Protein AF-A0A3Q7G032-F1 (afdb_monomer_lite)

pLDDT: mean 72.24, std 21.33, range [29.77, 96.12]

Foldseek 3Di:
DQAAAPQPRHSPDPVQWDAALQPSPHTHGLVSDPDRDPDPHDHDHDPVVVVVVVVVVPDDDDDDRPPPLPPDDDPDDQFLDWAWEAAVVPGQTQGIKGKHFDPLADVLLSVVSNVFDRYWYKHKAACVVVPDPVCPDQADESSQFTIWMDGRDPVRHVSQLVVLVVCVVRNIWIWTQDPQAIKIKHKLVRHPPSRQDDVRGITITIDGDGDPPPPPPPDDDDDDDDDDDDDDDDDDPPVVVVVVVVVVVVVVVVPPPDDDDD

Secondary structure (DSSP, 8-state):
----BTTT-----GGGEEE-TTTSS-EEEGGGSSS---SS------HHHHHHHHTTSSS-S----S-TTS-SS-S-S--SEEEEEEETTTTEEEEEEEEEE-TT--HHHHHHHHTS-SEEEEEEEEHHHH--TT-SSSS--GGG--EEEEESSGGGHHHHHHHHHHHHHTTEEEEEEETTEEEEEEEGGGS-GGGSEETTEE-EEEEEEPP---TTS----------------PPPTHHHHHHHHHHHHHHHHHTTS-----

Structure (mmCIF, N/CA/C/O backbone):
data_AF-A0A3Q7G032-F1
#
_entry.id   AF-A0A3Q7G032-F1
#
loop_
_atom_site.group_PDB
_atom_site.id
_atom_site.type_symbol
_atom_site.label_atom_id
_atom_site.label_alt_id
_atom_site.label_comp_id
_atom_site.label_asym_id
_atom_site.label_entity_id
_atom_site.label_seq_id
_atom_site.pdbx_PDB_ins_code
_atom_site.Cartn_x
_atom_site.Cartn_y
_atom_site.Cartn_z
_atom_site.occupancy
_atom_site.B_iso_or_equiv
_atom_site.auth_seq_id
_atom_site.auth_comp_id
_atom_site.auth_asym_id
_atom_site.auth_atom_id
_atom_site.pdbx_PDB_model_num
ATOM 1 N N . ALA A 1 1 ? -0.769 5.275 -30.181 1.00 58.47 1 ALA A N 1
ATOM 2 C CA . ALA A 1 1 ? 0.300 5.049 -31.177 1.00 58.47 1 ALA A CA 1
ATOM 3 C C . ALA A 1 1 ? 0.813 3.620 -31.041 1.00 58.47 1 ALA A C 1
ATOM 5 O O . ALA A 1 1 ? 0.821 3.102 -29.929 1.00 58.47 1 ALA A O 1
ATOM 6 N N . LEU A 1 2 ? 1.186 2.971 -32.146 1.00 70.19 2 LEU A N 1
ATOM 7 C CA . LEU A 1 2 ? 1.778 1.632 -32.114 1.00 70.19 2 LEU A CA 1
ATOM 8 C C . LEU A 1 2 ? 3.192 1.730 -31.519 1.00 70.19 2 LEU A C 1
ATOM 10 O O . LEU A 1 2 ? 4.019 2.459 -32.057 1.00 70.19 2 LEU A O 1
ATOM 14 N N . LYS A 1 3 ? 3.454 1.043 -30.402 1.00 84.69 3 LYS A N 1
ATOM 15 C CA . LYS A 1 3 ? 4.786 1.010 -29.779 1.00 84.69 3 LYS A CA 1
ATOM 16 C C . LYS A 1 3 ? 5.665 0.008 -30.543 1.00 84.69 3 LYS A C 1
ATOM 18 O O . LYS A 1 3 ? 5.244 -1.128 -30.762 1.00 84.69 3 LYS A O 1
ATOM 23 N N . ILE A 1 4 ? 6.848 0.453 -30.960 1.00 90.00 4 ILE A N 1
ATOM 24 C CA . ILE A 1 4 ? 7.866 -0.331 -31.675 1.00 90.00 4 ILE A CA 1
ATOM 25 C C . ILE A 1 4 ? 9.171 -0.293 -30.878 1.00 90.00 4 ILE A C 1
ATOM 27 O O . ILE A 1 4 ? 9.462 0.710 -30.224 1.00 90.00 4 ILE A O 1
ATOM 31 N N . CYS A 1 5 ? 9.936 -1.383 -30.897 1.00 91.31 5 CYS A N 1
ATOM 32 C CA . CYS A 1 5 ? 11.216 -1.458 -30.200 1.00 91.31 5 CYS A CA 1
ATOM 33 C C . CYS A 1 5 ? 12.237 -0.518 -30.845 1.00 91.31 5 CYS A C 1
ATOM 35 O O . CYS A 1 5 ? 12.507 -0.626 -32.038 1.00 91.31 5 CYS A O 1
ATOM 37 N N . LEU A 1 6 ? 12.860 0.348 -30.047 1.00 89.75 6 LEU A N 1
ATOM 38 C CA . LEU A 1 6 ? 13.852 1.310 -30.526 1.00 89.75 6 LEU A CA 1
ATOM 39 C C . LEU A 1 6 ? 15.129 0.633 -31.051 1.00 89.75 6 LEU A C 1
ATOM 41 O O . LEU A 1 6 ? 15.790 1.176 -31.925 1.00 89.75 6 LEU A O 1
ATOM 45 N N . ASN A 1 7 ? 15.458 -0.559 -30.543 1.00 89.38 7 ASN A N 1
ATOM 46 C CA . ASN A 1 7 ? 16.694 -1.248 -30.913 1.00 89.38 7 ASN A CA 1
ATOM 47 C C . ASN A 1 7 ? 16.560 -2.110 -32.178 1.00 89.38 7 ASN A C 1
ATOM 49 O O . ASN A 1 7 ? 17.488 -2.188 -32.970 1.00 89.38 7 ASN A O 1
ATOM 53 N N . CYS A 1 8 ? 15.419 -2.782 -32.369 1.00 91.38 8 CYS A N 1
ATOM 54 C CA . CYS A 1 8 ? 15.228 -3.698 -33.501 1.00 91.38 8 CYS A CA 1
ATOM 55 C C . CYS A 1 8 ? 14.175 -3.234 -34.515 1.00 91.38 8 CYS A C 1
ATOM 57 O O . CYS A 1 8 ? 13.998 -3.888 -35.533 1.00 91.38 8 CYS A O 1
ATOM 59 N N . GLY A 1 9 ? 13.448 -2.146 -34.247 1.00 88.25 9 GLY A N 1
ATOM 60 C CA . GLY A 1 9 ? 12.396 -1.623 -35.127 1.00 88.25 9 GLY A CA 1
ATOM 61 C C . GLY A 1 9 ? 11.106 -2.453 -35.166 1.00 88.25 9 GLY A C 1
ATOM 62 O O . GLY A 1 9 ? 10.098 -1.985 -35.691 1.00 88.25 9 GLY A O 1
ATOM 63 N N . ASP A 1 10 ? 11.098 -3.651 -34.579 1.00 85.44 10 ASP A N 1
ATOM 64 C CA . ASP A 1 10 ? 9.940 -4.543 -34.592 1.00 85.44 10 ASP A CA 1
ATOM 65 C C . ASP A 1 10 ? 8.936 -4.242 -33.479 1.00 85.44 10 ASP A C 1
ATOM 67 O O . ASP A 1 10 ? 9.285 -3.843 -32.363 1.00 85.44 10 ASP A O 1
ATOM 71 N N . LYS A 1 11 ? 7.663 -4.543 -33.760 1.00 86.38 11 LYS A N 1
ATOM 72 C CA . LYS A 1 11 ? 6.593 -4.554 -32.752 1.00 86.38 11 LYS A CA 1
ATOM 73 C C . LYS A 1 11 ? 6.799 -5.653 -31.699 1.00 86.38 11 LYS A C 1
ATOM 75 O O . LYS A 1 11 ? 6.425 -5.448 -30.552 1.00 86.38 11 LYS A O 1
ATOM 80 N N . GLY A 1 12 ? 7.357 -6.800 -32.100 1.00 82.00 12 GLY A N 1
ATOM 81 C CA . GLY A 1 12 ? 7.628 -7.955 -31.237 1.00 82.00 12 GLY A CA 1
ATOM 82 C C . GLY A 1 12 ? 6.483 -8.339 -30.289 1.00 82.00 12 GLY A C 1
ATOM 83 O O . GLY A 1 12 ? 5.302 -8.206 -30.626 1.00 82.00 12 GLY A O 1
ATOM 84 N N . PHE A 1 13 ? 6.848 -8.848 -29.109 1.00 80.75 13 PHE A N 1
ATOM 85 C CA . PHE A 1 13 ? 5.904 -9.187 -28.046 1.00 80.75 13 PHE A CA 1
ATOM 86 C C . PHE A 1 13 ? 5.814 -8.049 -27.032 1.00 80.75 13 PHE A C 1
ATOM 88 O O . PHE A 1 13 ? 6.804 -7.684 -26.399 1.00 80.75 13 PHE A O 1
ATOM 95 N N . SER A 1 14 ? 4.606 -7.526 -26.822 1.00 80.94 14 SER A N 1
ATOM 96 C CA . SER A 1 14 ? 4.397 -6.360 -25.960 1.00 80.94 14 SER A CA 1
ATOM 97 C C . SER A 1 14 ? 4.727 -6.604 -24.487 1.00 80.94 14 SER A C 1
ATOM 99 O O . SER A 1 14 ? 5.092 -5.671 -23.783 1.00 80.94 14 SER A O 1
ATOM 101 N N . ASN A 1 15 ? 4.648 -7.850 -24.015 1.00 78.31 15 ASN A N 1
ATOM 102 C CA . ASN A 1 15 ? 5.050 -8.225 -22.655 1.00 78.31 15 ASN A CA 1
ATOM 103 C C . ASN A 1 15 ? 6.577 -8.221 -22.448 1.00 78.31 15 ASN A C 1
ATOM 105 O O . ASN A 1 15 ? 7.037 -8.255 -21.311 1.00 78.31 15 ASN A O 1
ATOM 109 N N . ALA A 1 16 ? 7.366 -8.183 -23.525 1.00 84.44 16 ALA A N 1
ATOM 110 C CA . ALA A 1 16 ? 8.817 -8.071 -23.461 1.00 84.44 16 ALA A CA 1
ATOM 111 C C . ALA A 1 16 ? 9.293 -6.610 -23.483 1.00 84.44 16 ALA A C 1
ATOM 113 O O . ALA A 1 16 ? 10.504 -6.381 -23.434 1.00 84.44 16 ALA A O 1
ATOM 114 N N . PHE A 1 17 ? 8.380 -5.635 -23.576 1.00 89.12 17 PHE A N 1
ATOM 115 C CA . PHE A 1 17 ? 8.730 -4.221 -23.584 1.00 89.12 17 PHE A CA 1
ATOM 116 C C . PHE A 1 17 ? 9.275 -3.757 -22.235 1.00 89.12 17 PHE A C 1
ATOM 118 O O . PHE A 1 17 ? 8.697 -3.975 -21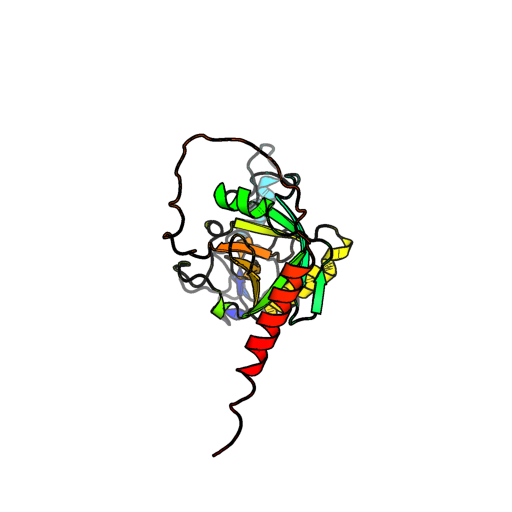.173 1.00 89.12 17 PHE A O 1
ATOM 125 N N . ILE A 1 18 ? 10.389 -3.045 -22.316 1.00 87.00 18 ILE A N 1
ATOM 126 C CA . ILE A 1 18 ? 10.997 -2.269 -21.251 1.00 87.00 18 ILE A CA 1
ATOM 127 C C . ILE A 1 18 ? 10.875 -0.812 -21.669 1.00 87.00 18 ILE A C 1
ATOM 129 O O . ILE A 1 18 ? 11.388 -0.408 -22.713 1.00 87.00 18 ILE A O 1
ATOM 133 N N . HIS A 1 19 ? 10.174 -0.031 -20.858 1.00 89.44 19 HIS A N 1
ATOM 134 C CA . HIS A 1 19 ? 10.004 1.396 -21.088 1.00 89.44 19 HIS A CA 1
ATOM 135 C C . HIS A 1 19 ? 11.236 2.165 -20.616 1.00 89.44 19 HIS A C 1
ATOM 137 O O . HIS A 1 19 ? 11.821 1.830 -19.584 1.00 89.44 19 HIS A O 1
ATOM 143 N N . CYS A 1 20 ? 11.601 3.222 -21.348 1.00 86.56 20 CYS A N 1
ATOM 144 C CA . CYS A 1 20 ? 12.570 4.193 -20.846 1.00 86.56 20 CYS A CA 1
ATOM 145 C C . CYS A 1 20 ? 12.047 4.785 -19.538 1.00 86.56 20 CYS A C 1
ATOM 147 O O . CYS A 1 20 ? 10.976 5.387 -19.528 1.00 86.56 20 CYS A O 1
ATOM 149 N N . ILE A 1 21 ? 12.805 4.664 -18.451 1.00 84.62 21 ILE A N 1
ATOM 150 C CA . ILE A 1 21 ? 12.375 5.171 -17.140 1.00 84.62 21 ILE A CA 1
ATOM 151 C C . ILE A 1 21 ? 12.325 6.706 -17.079 1.00 84.62 21 ILE A C 1
ATOM 153 O O . ILE A 1 21 ? 11.645 7.250 -16.218 1.00 84.62 21 ILE A O 1
ATOM 157 N N . GLY A 1 22 ? 13.026 7.399 -17.985 1.00 82.75 22 GLY A N 1
ATOM 158 C CA . GLY A 1 22 ? 13.063 8.862 -18.040 1.00 82.75 22 GLY A CA 1
ATOM 159 C C . GLY A 1 22 ? 11.864 9.478 -18.762 1.00 82.75 22 GLY A C 1
ATOM 160 O O . GLY A 1 22 ? 11.282 10.436 -18.264 1.00 82.75 22 GLY A O 1
ATOM 161 N N . CYS A 1 23 ? 11.478 8.937 -19.923 1.00 83.56 23 CYS A N 1
ATOM 162 C CA . CYS A 1 23 ? 10.412 9.519 -20.749 1.00 83.56 23 CYS A CA 1
ATOM 163 C C . CYS A 1 23 ? 9.158 8.649 -20.884 1.00 83.56 23 CYS A C 1
ATOM 165 O O . CYS A 1 23 ? 8.119 9.176 -21.253 1.00 83.56 23 CYS A O 1
ATOM 167 N N . LEU A 1 24 ? 9.230 7.333 -20.641 1.00 83.62 24 LEU A N 1
ATOM 168 C CA . LEU A 1 24 ? 8.157 6.339 -20.850 1.00 83.62 24 LEU A CA 1
ATOM 169 C C . LEU A 1 24 ? 7.578 6.258 -22.283 1.00 83.62 24 LEU A C 1
ATOM 171 O O . LEU A 1 24 ? 6.770 5.371 -22.593 1.00 83.62 24 LEU A O 1
ATOM 175 N N . GLU A 1 25 ? 8.031 7.125 -23.188 1.00 84.75 25 GLU A N 1
ATOM 176 C CA . GLU A 1 25 ? 7.534 7.224 -24.556 1.00 84.75 25 GLU A CA 1
ATOM 177 C C . GLU A 1 25 ? 8.113 6.164 -25.485 1.00 84.75 25 GLU A C 1
ATOM 179 O O . GLU A 1 25 ? 7.410 5.662 -26.368 1.00 84.75 25 GLU A O 1
ATOM 184 N N . VAL A 1 26 ? 9.356 5.760 -25.246 1.00 87.12 26 VAL A N 1
ATOM 185 C CA . VAL A 1 26 ? 10.048 4.756 -26.056 1.00 87.12 26 VAL A CA 1
ATOM 186 C C . VAL A 1 26 ? 10.222 3.450 -25.293 1.00 87.12 26 VAL A C 1
ATOM 188 O O . VAL A 1 26 ? 10.271 3.423 -24.059 1.00 87.12 26 VAL A O 1
ATOM 191 N N . VAL A 1 27 ? 10.304 2.357 -26.049 1.00 92.19 27 VAL A N 1
ATOM 192 C CA . VAL A 1 27 ? 10.436 0.999 -25.519 1.00 92.19 27 VAL A CA 1
ATOM 193 C C . VAL A 1 27 ? 11.558 0.252 -26.224 1.00 92.19 27 VAL A C 1
ATOM 195 O O . VAL A 1 27 ? 11.832 0.487 -27.399 1.00 92.19 27 VAL A O 1
ATOM 198 N N . VAL A 1 28 ? 12.162 -0.700 -25.525 1.00 92.38 28 VAL A N 1
ATOM 199 C CA . VAL A 1 28 ? 13.021 -1.739 -26.105 1.00 92.38 28 VAL A CA 1
ATOM 200 C C . VAL A 1 28 ? 12.567 -3.102 -25.617 1.00 92.38 28 VAL A C 1
ATOM 202 O O . VAL A 1 28 ? 11.958 -3.211 -24.558 1.00 92.38 28 VAL A O 1
ATOM 205 N N . HIS A 1 29 ? 12.849 -4.165 -26.361 1.00 90.94 29 HIS A N 1
ATOM 206 C CA . HIS A 1 29 ? 12.621 -5.507 -25.834 1.00 90.94 29 HIS A CA 1
ATOM 207 C C . HIS A 1 29 ? 13.693 -5.890 -24.812 1.00 90.94 29 HIS A C 1
ATOM 209 O O . HIS A 1 29 ? 14.866 -5.557 -24.978 1.00 90.94 29 HIS A O 1
ATOM 215 N N . ARG A 1 30 ? 13.324 -6.706 -23.821 1.00 85.44 30 ARG A N 1
ATOM 216 C CA . ARG A 1 30 ? 14.268 -7.298 -22.857 1.00 85.44 30 ARG A CA 1
ATOM 217 C C . ARG A 1 30 ? 15.417 -8.061 -23.509 1.00 85.44 30 ARG A C 1
ATOM 219 O O . ARG A 1 30 ? 16.549 -7.960 -23.056 1.00 85.44 30 ARG A O 1
ATOM 226 N N . TYR A 1 31 ? 15.133 -8.793 -24.579 1.00 86.56 31 TYR A N 1
ATOM 227 C CA . TYR A 1 31 ? 16.140 -9.545 -25.331 1.00 86.56 31 TYR A CA 1
ATOM 228 C C . TYR A 1 31 ? 16.964 -8.675 -26.291 1.00 86.56 31 TYR A C 1
ATOM 230 O O . TYR A 1 31 ? 17.921 -9.162 -26.879 1.00 86.56 31 TYR A O 1
ATOM 238 N N . CYS A 1 32 ? 16.592 -7.406 -26.472 1.00 87.81 32 CYS A N 1
ATOM 239 C CA . CYS A 1 32 ? 17.329 -6.449 -27.290 1.00 87.81 32 CYS A CA 1
ATOM 240 C C . CYS A 1 32 ? 18.331 -5.619 -26.474 1.00 87.81 32 CYS A C 1
ATOM 242 O O . CYS A 1 32 ? 18.947 -4.723 -27.039 1.00 87.81 32 CYS A O 1
ATOM 244 N N . LEU A 1 33 ? 18.471 -5.870 -25.169 1.00 83.00 33 LEU A N 1
ATOM 245 C CA . LEU A 1 33 ? 19.469 -5.213 -24.330 1.00 83.00 33 LEU A CA 1
ATOM 246 C C . LEU A 1 33 ? 20.826 -5.915 -24.435 1.00 83.00 33 LEU A C 1
ATOM 248 O O . LEU A 1 33 ? 20.887 -7.142 -24.435 1.00 83.00 33 LEU A O 1
ATOM 252 N N . ASP A 1 34 ? 21.911 -5.135 -24.402 1.00 72.75 34 ASP A N 1
ATOM 253 C CA . ASP A 1 34 ? 23.295 -5.642 -24.439 1.00 72.75 34 ASP A CA 1
ATOM 254 C C . ASP A 1 34 ? 23.612 -6.616 -23.294 1.00 72.75 34 ASP A C 1
ATOM 256 O O . ASP A 1 34 ? 24.447 -7.511 -23.423 1.00 72.75 34 ASP A O 1
ATOM 260 N N . LYS A 1 35 ? 22.939 -6.443 -22.150 1.00 73.19 35 LYS A N 1
ATOM 261 C CA . LYS A 1 35 ? 22.985 -7.365 -21.015 1.00 73.19 35 LYS A CA 1
ATOM 262 C C . LYS A 1 35 ? 21.574 -7.829 -20.695 1.00 73.19 35 LYS A C 1
ATOM 264 O O . LYS A 1 35 ? 20.758 -7.063 -20.187 1.00 73.19 35 LYS A O 1
ATOM 269 N N . VAL A 1 36 ? 21.309 -9.104 -20.957 1.00 60.50 36 VAL A N 1
ATOM 270 C CA . VAL A 1 36 ? 20.059 -9.749 -20.559 1.00 60.50 36 VAL A CA 1
ATOM 271 C C . VAL A 1 36 ? 20.087 -9.956 -19.047 1.00 60.50 36 VAL A C 1
ATOM 273 O O . VAL A 1 36 ? 20.880 -10.745 -18.536 1.00 60.50 36 VAL A O 1
ATOM 276 N N . THR A 1 37 ? 19.231 -9.244 -18.317 1.00 59.38 37 THR A N 1
ATOM 277 C CA . THR A 1 37 ? 19.017 -9.481 -16.886 1.00 59.38 37 THR A CA 1
ATOM 278 C C . THR A 1 37 ? 17.732 -10.284 -16.688 1.00 59.38 37 THR A C 1
ATOM 280 O O . THR A 1 37 ? 16.685 -9.974 -17.257 1.00 59.38 37 THR A O 1
ATOM 283 N N . PHE A 1 38 ? 17.804 -11.332 -15.866 1.00 59.19 38 PHE A N 1
ATOM 284 C CA . PHE A 1 38 ? 16.655 -12.190 -15.535 1.00 59.19 38 PHE A CA 1
ATOM 285 C C . PHE A 1 38 ? 15.800 -11.635 -14.388 1.00 59.19 38 PHE A C 1
ATOM 287 O O . PHE A 1 38 ? 14.890 -12.303 -13.910 1.00 5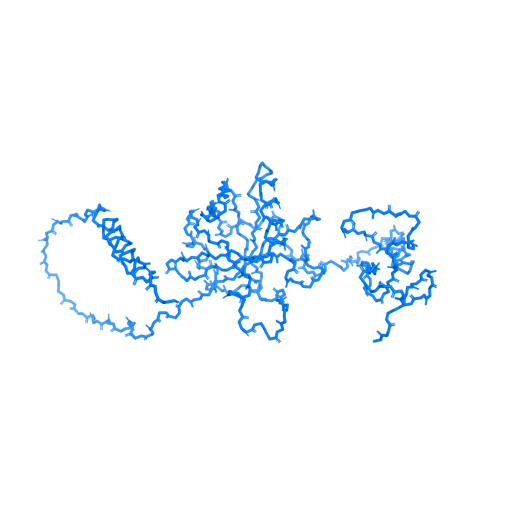9.19 38 PHE A O 1
ATOM 294 N N . THR A 1 39 ? 16.081 -10.412 -13.942 1.00 60.88 39 THR A N 1
ATOM 295 C CA . THR A 1 39 ? 15.291 -9.729 -12.920 1.00 60.88 39 THR A CA 1
ATOM 296 C C . THR A 1 39 ? 13.925 -9.339 -13.478 1.00 60.88 39 THR A C 1
ATOM 298 O O . THR A 1 39 ? 13.783 -8.979 -14.648 1.00 60.88 39 THR A O 1
ATOM 301 N N . GLU A 1 40 ? 12.895 -9.394 -12.638 1.00 62.94 40 GLU A N 1
ATOM 302 C CA . GLU A 1 40 ? 11.536 -8.958 -12.985 1.00 62.94 40 GLU A CA 1
ATOM 303 C C . GLU A 1 40 ? 11.506 -7.509 -13.503 1.00 62.94 40 GLU A C 1
ATOM 305 O O . GLU A 1 40 ? 10.767 -7.205 -14.438 1.00 62.94 40 GLU A O 1
ATOM 310 N N . PHE A 1 41 ? 12.406 -6.651 -13.006 1.00 67.19 41 PHE A N 1
ATOM 311 C CA . PHE A 1 41 ? 12.587 -5.276 -13.460 1.00 67.19 41 PHE A CA 1
ATOM 312 C C . PHE A 1 41 ? 13.983 -5.032 -14.029 1.00 67.19 41 PHE A C 1
ATOM 314 O O . PHE A 1 41 ? 14.992 -5.383 -13.414 1.00 67.19 41 PHE A O 1
ATOM 321 N N . VAL A 1 42 ? 14.025 -4.383 -15.192 1.00 78.62 42 VAL A N 1
ATOM 322 C CA . VAL A 1 42 ? 15.255 -4.051 -15.912 1.00 78.62 42 VAL A CA 1
ATOM 323 C C . VAL A 1 42 ? 15.275 -2.538 -16.143 1.00 78.62 42 VAL A C 1
ATOM 325 O O . VAL A 1 42 ? 14.581 -2.062 -17.041 1.00 78.62 42 VAL A O 1
ATOM 328 N N . PRO A 1 43 ? 15.991 -1.756 -15.312 1.00 80.06 43 PRO A N 1
ATOM 329 C CA . PRO A 1 43 ? 16.077 -0.314 -15.503 1.00 80.06 43 PRO A CA 1
ATOM 330 C C . PRO A 1 43 ? 16.805 -0.002 -16.816 1.00 80.06 43 PRO A C 1
ATOM 332 O O . PRO A 1 43 ? 17.921 -0.472 -17.037 1.00 80.06 43 PRO A O 1
ATOM 335 N N . TRP A 1 44 ? 16.174 0.796 -17.678 1.00 88.31 44 TRP A N 1
ATOM 336 C CA . TRP A 1 44 ? 16.730 1.223 -18.963 1.00 88.31 44 TRP A CA 1
ATOM 337 C C . TRP A 1 44 ? 16.362 2.682 -19.257 1.00 88.31 44 TRP A C 1
ATOM 339 O O . TRP A 1 44 ? 15.234 3.111 -19.014 1.00 88.31 44 TRP A O 1
ATOM 349 N N . LEU A 1 45 ? 17.321 3.435 -19.792 1.00 86.19 45 LEU A N 1
ATOM 350 C CA . LEU A 1 45 ? 17.160 4.803 -20.286 1.00 86.19 45 LEU A CA 1
ATOM 351 C C . LEU A 1 45 ? 17.402 4.802 -21.799 1.00 86.19 45 LEU A C 1
ATOM 353 O O . LEU A 1 45 ? 18.303 4.107 -22.269 1.00 86.19 45 LEU A O 1
ATOM 357 N N . CYS A 1 46 ? 16.631 5.584 -22.553 1.00 86.94 46 CYS A N 1
ATOM 358 C CA . CYS A 1 46 ? 16.945 5.859 -23.954 1.00 86.94 46 CYS A CA 1
ATOM 359 C C . CYS A 1 46 ? 18.107 6.849 -24.062 1.00 86.94 46 CYS A C 1
ATOM 361 O O . CYS A 1 46 ? 18.429 7.531 -23.088 1.00 86.94 46 CYS A O 1
ATOM 363 N N . ASP A 1 47 ? 18.722 6.935 -25.237 1.00 85.12 47 ASP A N 1
ATOM 364 C CA . ASP A 1 47 ? 19.920 7.756 -25.433 1.00 85.12 47 ASP A CA 1
ATOM 365 C C . ASP A 1 47 ? 19.649 9.244 -25.168 1.00 85.12 47 ASP A C 1
ATOM 367 O O . ASP A 1 47 ? 20.400 9.864 -24.418 1.00 85.12 47 ASP A O 1
ATOM 371 N N . ASP A 1 48 ? 18.487 9.757 -25.587 1.00 84.94 48 ASP A N 1
ATOM 372 C CA . ASP A 1 48 ? 18.049 11.122 -25.258 1.00 84.94 48 ASP A CA 1
ATOM 373 C C . ASP A 1 48 ? 17.995 11.372 -23.739 1.00 84.94 48 ASP A C 1
ATOM 375 O O . ASP A 1 48 ? 18.352 12.443 -23.245 1.00 84.94 48 ASP A O 1
ATOM 379 N N . CYS A 1 49 ? 17.536 10.390 -22.955 1.00 82.56 49 CYS A N 1
ATOM 380 C CA . CYS A 1 49 ? 17.478 10.518 -21.500 1.00 82.56 49 CYS A CA 1
ATOM 381 C C . CYS A 1 49 ? 18.852 10.332 -20.840 1.00 82.56 49 CYS A C 1
ATOM 383 O O . CYS A 1 49 ? 19.093 10.957 -19.811 1.00 82.56 49 CYS A O 1
ATOM 385 N N . LYS A 1 50 ? 19.756 9.533 -21.426 1.00 84.12 50 LYS A N 1
ATOM 386 C CA . LYS A 1 50 ? 21.142 9.390 -20.944 1.00 84.12 50 LYS A CA 1
ATOM 387 C C . LYS A 1 50 ? 21.936 10.681 -21.141 1.00 84.12 50 LYS A C 1
ATOM 389 O O . LYS A 1 50 ? 22.635 11.122 -20.235 1.00 84.12 50 LYS A O 1
ATOM 394 N N . GLU A 1 51 ? 21.808 11.325 -22.298 1.00 74.94 51 GLU A N 1
ATOM 395 C CA . GLU A 1 51 ? 22.509 12.584 -22.591 1.00 74.94 51 GLU A CA 1
ATOM 396 C C . GLU A 1 51 ? 22.006 13.745 -21.720 1.00 74.94 51 GLU A C 1
ATOM 398 O O . GLU A 1 51 ? 22.777 14.618 -21.311 1.00 74.94 51 GLU A O 1
ATOM 403 N N . ASN A 1 52 ? 20.728 13.710 -21.341 1.00 65.44 52 ASN A N 1
ATOM 404 C CA . ASN A 1 52 ? 20.147 14.641 -20.377 1.00 65.44 52 ASN A CA 1
ATOM 405 C C . ASN A 1 52 ? 20.664 14.456 -18.937 1.00 65.44 52 ASN A C 1
ATOM 407 O O . ASN A 1 52 ? 20.582 15.401 -18.156 1.00 65.44 52 ASN A O 1
ATOM 411 N N . GLU A 1 53 ? 21.205 13.293 -18.559 1.00 61.84 53 GLU A N 1
ATOM 412 C CA . GLU A 1 53 ? 21.896 13.127 -17.268 1.00 61.84 53 GLU A CA 1
ATOM 413 C C . GLU A 1 53 ? 23.315 13.720 -17.307 1.00 61.84 53 GLU A C 1
ATOM 415 O O . GLU A 1 53 ? 23.748 14.356 -16.344 1.00 61.84 53 GLU A O 1
ATOM 420 N N . ILE A 1 54 ? 24.010 13.586 -18.442 1.00 55.88 54 ILE A N 1
ATOM 421 C CA . ILE A 1 54 ? 25.405 14.028 -18.631 1.00 55.88 54 ILE A CA 1
ATOM 422 C C . ILE A 1 54 ? 25.508 15.556 -18.783 1.00 55.88 54 ILE A C 1
ATOM 424 O O . ILE A 1 54 ? 26.419 16.185 -18.247 1.00 55.88 54 ILE A O 1
ATOM 428 N N . THR A 1 55 ? 24.553 16.188 -19.466 1.00 47.53 55 THR A N 1
ATOM 429 C CA . THR A 1 55 ? 24.521 17.654 -19.651 1.00 47.53 55 THR A CA 1
ATOM 430 C C . THR A 1 55 ? 24.140 18.429 -18.384 1.00 47.53 55 THR A C 1
ATOM 432 O O . THR A 1 55 ? 24.467 19.608 -18.266 1.00 47.53 55 THR A O 1
ATOM 435 N N . ARG A 1 56 ? 23.506 17.777 -17.398 1.00 48.16 56 ARG A N 1
ATOM 436 C CA . ARG A 1 56 ? 23.157 18.380 -16.096 1.00 48.16 56 ARG A CA 1
ATOM 437 C C . ARG A 1 56 ? 24.301 18.373 -15.085 1.00 48.16 56 ARG A C 1
ATOM 439 O O . ARG A 1 56 ? 24.197 19.035 -14.060 1.00 48.16 56 ARG A O 1
ATOM 446 N N . THR A 1 57 ? 25.380 17.631 -15.339 1.00 45.12 57 THR A N 1
ATOM 447 C CA . THR A 1 57 ? 26.498 17.493 -14.389 1.00 45.12 57 THR A CA 1
ATOM 448 C C . THR A 1 57 ? 27.640 18.480 -14.638 1.00 45.12 57 THR A C 1
ATOM 450 O O . THR A 1 57 ? 28.520 18.606 -13.792 1.00 45.12 57 THR A O 1
ATOM 453 N N . THR A 1 58 ? 27.639 19.200 -15.764 1.00 44.72 58 THR A N 1
ATOM 454 C CA . THR A 1 58 ? 28.729 20.117 -16.147 1.00 44.72 58 THR A CA 1
ATOM 455 C C . THR A 1 58 ? 28.410 21.601 -15.977 1.00 44.72 58 THR A C 1
ATOM 457 O O . THR A 1 58 ? 29.336 22.406 -16.015 1.00 44.72 58 THR A O 1
ATOM 460 N N . ASN A 1 59 ? 27.156 21.978 -15.708 1.00 41.88 59 ASN A N 1
ATOM 461 C CA . ASN A 1 59 ? 26.782 23.362 -15.424 1.00 41.88 59 ASN A CA 1
ATOM 462 C C . ASN A 1 59 ? 26.162 23.467 -14.026 1.00 41.88 59 ASN A C 1
ATOM 464 O O . ASN A 1 59 ? 25.035 23.036 -13.796 1.00 41.88 59 ASN A O 1
ATOM 468 N N . SER A 1 60 ? 26.924 24.050 -13.099 1.00 50.75 60 SER A N 1
ATOM 469 C CA . SER A 1 60 ? 26.405 24.620 -11.854 1.00 50.75 60 SER A CA 1
ATOM 470 C C . SER A 1 60 ? 25.284 25.598 -12.191 1.00 50.75 60 SER A C 1
ATOM 472 O O . SER A 1 60 ? 25.549 26.650 -12.759 1.00 50.75 60 SER A O 1
ATOM 474 N N . ASP A 1 61 ? 24.038 25.213 -11.937 1.00 41.31 61 ASP A N 1
ATOM 475 C CA . ASP A 1 61 ? 23.120 25.902 -11.026 1.00 41.31 61 ASP A CA 1
ATOM 476 C C . ASP A 1 61 ? 21.748 25.210 -11.063 1.00 41.31 61 ASP A C 1
ATOM 478 O O . ASP A 1 61 ? 21.290 24.700 -12.084 1.00 41.31 61 ASP A O 1
ATOM 482 N N . ALA A 1 62 ? 21.137 25.128 -9.885 1.00 49.94 62 ALA A N 1
ATOM 483 C CA . ALA A 1 62 ? 19.977 24.319 -9.534 1.00 49.94 62 ALA A CA 1
ATOM 484 C C . ALA A 1 62 ? 18.829 24.293 -10.566 1.00 49.94 62 ALA A C 1
ATOM 486 O O . ALA A 1 62 ? 18.099 25.269 -10.704 1.00 49.94 62 ALA A O 1
ATOM 487 N N . VAL A 1 63 ? 18.566 23.119 -11.155 1.00 36.53 63 VAL A N 1
ATOM 488 C CA . VAL A 1 63 ? 17.224 22.697 -11.597 1.00 36.53 63 VAL A CA 1
ATOM 489 C C . VAL A 1 63 ? 17.065 21.202 -11.318 1.00 36.53 63 VAL A C 1
ATOM 491 O O . VAL A 1 63 ? 17.920 20.384 -11.658 1.00 36.53 63 VAL A O 1
ATOM 494 N N . GLN A 1 64 ? 15.977 20.872 -10.627 1.00 35.59 64 GLN A N 1
ATOM 495 C CA . GLN A 1 64 ? 15.696 19.569 -10.036 1.00 35.59 64 GLN A CA 1
ATOM 496 C C . GLN A 1 64 ? 15.455 18.466 -11.084 1.00 35.59 64 GLN A C 1
ATOM 498 O O . GLN A 1 64 ? 14.855 18.728 -12.130 1.00 35.59 64 GLN A O 1
ATOM 503 N N . PRO A 1 65 ? 15.866 17.212 -10.814 1.00 34.78 65 PRO A N 1
ATOM 504 C CA . PRO A 1 65 ? 15.361 16.077 -11.564 1.00 34.78 65 PRO A CA 1
ATOM 505 C C . PRO A 1 65 ? 13.873 15.897 -11.251 1.00 34.78 65 PRO A C 1
ATOM 507 O O . PRO A 1 65 ? 13.460 15.975 -10.100 1.00 34.78 65 PRO A O 1
ATOM 510 N N . VAL A 1 66 ? 13.080 15.648 -12.290 1.00 37.59 66 VAL A N 1
ATOM 511 C CA . VAL A 1 66 ? 11.660 15.283 -12.220 1.00 37.59 66 VAL A CA 1
ATOM 512 C C . VAL A 1 66 ? 11.472 13.956 -11.469 1.00 37.59 66 VAL A C 1
ATOM 514 O O . VAL A 1 66 ? 11.354 12.886 -12.057 1.00 37.59 66 VAL A O 1
ATOM 517 N N . THR A 1 67 ? 11.451 14.041 -10.145 1.00 34.88 67 THR A N 1
ATOM 518 C CA . THR A 1 67 ? 11.045 13.015 -9.170 1.00 34.88 67 THR A CA 1
ATOM 519 C C . THR A 1 67 ? 9.764 13.478 -8.473 1.00 34.88 67 THR A C 1
ATOM 521 O O . THR A 1 67 ? 9.621 13.456 -7.255 1.00 34.88 67 THR A O 1
ATOM 524 N N . ASP A 1 68 ? 8.806 13.952 -9.261 1.00 36.22 68 ASP A N 1
ATOM 525 C CA . ASP A 1 68 ? 7.813 14.913 -8.778 1.00 36.22 68 ASP A CA 1
ATOM 526 C C . ASP A 1 68 ? 6.571 14.303 -8.109 1.00 36.22 68 ASP A C 1
ATOM 528 O O . ASP A 1 68 ? 5.505 14.908 -8.092 1.00 36.22 68 ASP A O 1
ATOM 532 N N . LEU A 1 69 ? 6.663 13.081 -7.572 1.00 45.78 69 LEU A N 1
ATOM 533 C CA . LEU A 1 69 ? 5.525 12.451 -6.880 1.00 45.78 69 LEU A CA 1
ATOM 534 C C . LEU A 1 69 ? 5.859 11.944 -5.468 1.00 45.78 69 LEU A C 1
ATOM 536 O O . LEU A 1 69 ? 4.952 11.551 -4.745 1.00 45.78 69 LEU A O 1
ATOM 540 N N . VAL A 1 70 ? 7.123 12.039 -5.027 1.00 44.91 70 VAL A N 1
ATOM 541 C CA . VAL A 1 70 ? 7.527 11.813 -3.616 1.00 44.91 70 VAL A CA 1
ATOM 542 C C . VAL A 1 70 ? 8.631 12.795 -3.179 1.00 44.91 70 VAL A C 1
ATOM 544 O O . VAL A 1 70 ? 9.368 12.548 -2.231 1.00 44.91 70 VAL A O 1
ATOM 547 N N . GLN A 1 71 ? 8.786 13.924 -3.878 1.00 42.25 71 GLN A N 1
ATOM 548 C CA . GLN A 1 71 ? 9.802 14.932 -3.551 1.00 42.25 71 GLN A CA 1
ATOM 549 C C . GLN A 1 71 ? 9.184 16.255 -3.092 1.00 42.25 71 GLN A C 1
ATOM 551 O O . GLN A 1 71 ? 9.652 17.330 -3.437 1.00 42.25 71 GLN A O 1
ATOM 556 N N . HIS A 1 72 ? 8.162 16.166 -2.243 1.00 39.25 72 HIS A N 1
ATOM 557 C CA . HIS A 1 72 ? 7.855 17.206 -1.267 1.00 39.25 72 HIS A CA 1
ATOM 558 C C . HIS A 1 72 ? 7.929 16.569 0.125 1.00 39.25 72 HIS A C 1
ATOM 560 O O . HIS A 1 72 ? 6.988 15.939 0.581 1.00 39.25 72 HIS A O 1
ATOM 566 N N . SER A 1 73 ? 9.108 16.718 0.738 1.00 35.34 73 SER A N 1
ATOM 567 C CA . SER A 1 73 ? 9.347 16.787 2.184 1.00 35.34 73 SER A CA 1
ATOM 568 C C . SER A 1 73 ? 8.976 15.579 3.081 1.00 35.34 73 SER A C 1
ATOM 570 O O . SER A 1 73 ? 7.813 15.255 3.264 1.00 35.34 73 SER A O 1
ATOM 572 N N . HIS A 1 74 ? 10.013 15.066 3.763 1.00 41.41 74 HIS A N 1
ATOM 573 C CA . HIS A 1 74 ? 10.034 14.459 5.111 1.00 41.41 74 HIS A CA 1
ATOM 574 C C . HIS A 1 74 ? 10.362 12.960 5.188 1.00 41.41 74 HIS A C 1
ATOM 576 O O . HIS A 1 74 ? 9.509 12.089 5.268 1.00 41.41 74 HIS A O 1
ATOM 582 N N . VAL A 1 75 ? 11.657 12.683 5.360 1.00 38.34 75 VAL A N 1
ATOM 583 C CA . VAL A 1 75 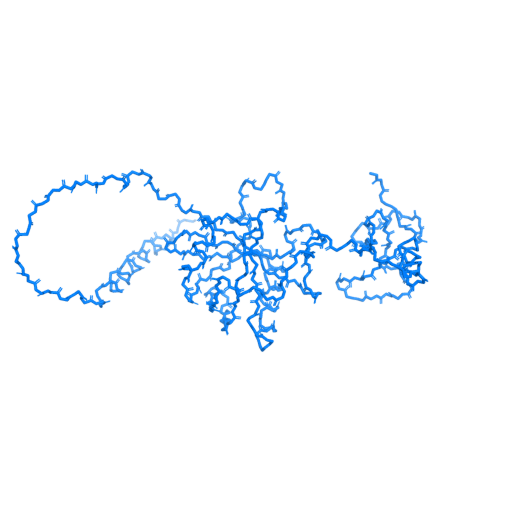? 12.146 11.477 6.055 1.00 38.34 75 VAL A CA 1
ATOM 584 C C . VAL A 1 75 ? 11.916 11.597 7.584 1.00 38.34 75 VAL A C 1
ATOM 586 O O . VAL A 1 75 ? 12.346 10.741 8.344 1.00 38.34 75 VAL A O 1
ATOM 589 N N . VAL A 1 76 ? 11.243 12.650 8.072 1.00 44.91 76 VAL A N 1
ATOM 590 C CA . VAL A 1 76 ? 11.025 12.920 9.506 1.00 44.91 76 VAL A CA 1
ATOM 591 C C . VAL A 1 76 ? 9.713 13.690 9.724 1.00 44.91 76 VAL A C 1
ATOM 593 O O . VAL A 1 76 ? 9.727 14.820 10.191 1.00 44.91 76 VAL A O 1
ATOM 596 N N . ASP A 1 77 ? 8.572 13.104 9.374 1.00 59.53 77 ASP A N 1
ATOM 597 C CA . ASP A 1 77 ? 7.363 13.386 10.152 1.00 59.53 77 ASP A CA 1
ATOM 598 C C . ASP A 1 77 ? 7.110 12.154 10.999 1.00 59.53 77 ASP A C 1
ATOM 600 O O . ASP A 1 77 ? 7.129 11.028 10.485 1.00 59.53 77 ASP A O 1
ATOM 604 N N . ASP A 1 78 ? 6.934 12.368 12.304 1.00 75.56 78 ASP A N 1
ATOM 605 C CA . ASP A 1 78 ? 6.530 11.307 13.210 1.00 75.56 78 ASP A CA 1
ATOM 606 C C . ASP A 1 78 ? 5.332 10.583 12.587 1.00 75.56 78 ASP A C 1
ATOM 608 O O . ASP A 1 78 ? 4.348 11.229 12.209 1.00 75.56 78 ASP A O 1
ATOM 612 N N . PRO A 1 79 ? 5.414 9.254 12.409 1.00 89.19 79 PRO A N 1
ATOM 613 C CA . PRO A 1 79 ? 4.329 8.522 11.796 1.00 89.19 79 PRO A CA 1
ATOM 614 C C . PRO A 1 79 ? 3.070 8.751 12.615 1.00 89.19 79 PRO A C 1
ATOM 616 O O . PRO A 1 79 ? 3.086 8.707 13.848 1.00 89.19 79 PRO A O 1
ATOM 619 N N . ILE A 1 80 ? 1.969 8.978 11.905 1.00 91.88 80 ILE A N 1
ATOM 620 C CA . ILE A 1 80 ? 0.685 9.281 12.530 1.00 91.88 80 ILE A CA 1
ATOM 621 C C . ILE A 1 80 ? 0.167 8.105 13.361 1.00 91.88 80 ILE A C 1
ATOM 623 O O . ILE A 1 80 ? -0.642 8.288 14.268 1.00 91.88 80 ILE A O 1
ATOM 627 N N . TRP A 1 81 ? 0.659 6.903 13.060 1.00 92.00 81 TRP A N 1
ATOM 628 C CA . TRP A 1 81 ? 0.395 5.694 13.817 1.00 92.00 81 TRP A CA 1
ATOM 629 C C . TRP A 1 81 ? 1.606 4.754 13.796 1.00 92.00 81 TRP A C 1
ATOM 631 O O . TRP A 1 81 ? 2.312 4.637 12.792 1.00 92.00 81 TRP A O 1
ATOM 641 N N . ARG A 1 82 ? 1.824 4.053 14.911 1.00 91.06 82 ARG A N 1
ATOM 642 C CA . ARG A 1 82 ? 2.802 2.968 15.052 1.00 91.06 82 ARG A CA 1
ATOM 643 C C . ARG A 1 82 ? 2.119 1.796 15.739 1.00 91.06 82 ARG A C 1
ATOM 645 O O . ARG A 1 82 ? 1.455 2.003 16.752 1.00 91.06 82 ARG A O 1
ATOM 652 N N . GLY A 1 83 ? 2.334 0.586 15.245 1.00 86.06 83 GLY A N 1
ATOM 653 C CA . GLY A 1 83 ? 1.800 -0.605 15.890 1.00 86.06 83 GLY A CA 1
ATOM 654 C C . GLY A 1 83 ? 2.260 -1.896 15.242 1.00 86.06 83 GLY A C 1
ATOM 655 O O . GLY A 1 83 ? 3.236 -1.927 14.493 1.00 86.06 83 GLY A O 1
ATOM 656 N N . CYS A 1 84 ? 1.554 -2.970 15.554 1.00 84.56 84 CYS A N 1
ATOM 657 C CA . CYS A 1 84 ? 1.761 -4.289 14.982 1.00 84.56 84 CYS A CA 1
ATOM 658 C C . CYS A 1 84 ? 0.456 -4.804 14.386 1.00 84.56 84 CYS A C 1
ATOM 660 O O . CYS A 1 84 ? -0.639 -4.300 14.676 1.00 84.56 84 CYS A O 1
ATOM 662 N N . TYR A 1 85 ? 0.563 -5.815 13.533 1.00 81.62 85 TYR A N 1
ATOM 663 C CA . TYR A 1 85 ? -0.623 -6.504 13.063 1.00 81.62 85 TYR A CA 1
ATOM 664 C C . TYR A 1 85 ? -0.402 -7.984 12.830 1.00 81.62 85 TYR A C 1
ATOM 666 O O . TYR A 1 85 ? 0.695 -8.443 12.510 1.00 81.62 85 TYR A O 1
ATOM 674 N N . ASN A 1 86 ? -1.504 -8.721 12.926 1.00 83.50 86 ASN A N 1
ATOM 675 C CA . ASN A 1 86 ? -1.568 -10.105 12.499 1.00 83.50 86 ASN A CA 1
ATOM 676 C C . ASN A 1 86 ? -2.445 -10.251 11.253 1.00 83.50 86 ASN A C 1
ATOM 678 O O . ASN A 1 86 ? -3.424 -9.527 11.063 1.00 83.50 86 ASN A O 1
ATOM 682 N N . ILE A 1 87 ? -2.086 -11.215 10.406 1.00 85.50 87 ILE A N 1
ATOM 683 C CA . ILE A 1 87 ? -2.919 -11.651 9.284 1.00 85.50 87 ILE A CA 1
ATOM 684 C C . ILE A 1 87 ? -3.426 -13.052 9.601 1.00 85.50 87 ILE A C 1
ATOM 686 O O . ILE A 1 87 ? -2.758 -14.058 9.346 1.00 85.50 87 ILE A O 1
ATOM 690 N N . TRP A 1 88 ? -4.608 -13.131 10.208 1.00 76.12 88 TRP A N 1
ATOM 691 C CA . TRP A 1 88 ? -5.100 -14.357 10.851 1.00 76.12 88 TRP A CA 1
ATOM 692 C C . TRP A 1 88 ? -5.305 -15.529 9.881 1.00 76.12 88 TRP A C 1
ATOM 694 O O . TRP A 1 88 ? -5.162 -16.683 10.283 1.00 76.12 88 TRP A O 1
ATOM 704 N N . ASN A 1 89 ? -5.574 -15.265 8.600 1.00 81.00 89 ASN A N 1
ATOM 705 C CA . ASN A 1 89 ? -5.755 -16.303 7.581 1.00 81.00 89 ASN A CA 1
ATOM 706 C C . ASN A 1 89 ? -4.462 -16.722 6.847 1.00 81.00 89 ASN A C 1
ATOM 708 O O . ASN A 1 89 ? -4.494 -17.685 6.080 1.00 81.00 89 ASN A O 1
ATOM 712 N N . LYS A 1 90 ? -3.325 -16.060 7.105 1.00 74.94 90 LYS A N 1
ATOM 713 C CA . LYS A 1 90 ? -2.009 -16.395 6.520 1.00 74.94 90 LYS A CA 1
ATOM 714 C C . LYS A 1 90 ? -0.872 -16.542 7.541 1.00 74.94 90 LYS A C 1
ATOM 716 O O . LYS A 1 90 ? 0.235 -16.887 7.157 1.00 74.94 90 LYS A O 1
ATOM 721 N N . LYS A 1 91 ? -1.162 -16.387 8.839 1.00 77.06 91 LYS A N 1
ATOM 722 C CA . LYS A 1 91 ? -0.217 -16.524 9.967 1.00 77.06 91 LYS A CA 1
ATOM 723 C C . LYS A 1 91 ? 0.986 -15.563 9.928 1.00 77.06 91 LYS A C 1
ATOM 725 O O . LYS A 1 91 ? 1.994 -15.863 10.559 1.00 77.06 91 LYS A O 1
ATOM 730 N N . TYR A 1 92 ? 0.879 -14.416 9.256 1.00 80.56 92 TYR A N 1
ATOM 731 C CA . TYR A 1 92 ? 1.851 -13.330 9.438 1.00 80.56 92 TYR A CA 1
ATOM 732 C C . TYR A 1 92 ? 1.642 -12.657 10.788 1.00 80.56 92 TYR A C 1
ATOM 734 O O . TYR A 1 92 ? 0.492 -12.451 11.200 1.00 80.56 92 TYR A O 1
ATOM 742 N N . ASN A 1 93 ? 2.742 -12.304 11.450 1.00 80.19 93 ASN A N 1
ATOM 743 C CA . ASN A 1 93 ? 2.713 -11.555 12.695 1.00 80.19 93 ASN A CA 1
ATOM 744 C C . ASN A 1 93 ? 3.861 -10.543 12.709 1.00 80.19 93 ASN A C 1
ATOM 746 O O . ASN A 1 93 ? 4.962 -10.847 13.154 1.00 80.19 93 ASN A O 1
ATOM 750 N N . LEU A 1 94 ? 3.573 -9.350 12.195 1.00 78.62 94 LEU A N 1
ATOM 751 C CA . LEU A 1 94 ? 4.556 -8.295 12.000 1.00 78.62 94 LEU A CA 1
ATOM 752 C C . LEU A 1 94 ? 4.559 -7.351 13.203 1.00 78.62 94 LEU A C 1
ATOM 754 O O . LEU A 1 94 ? 3.663 -6.515 13.368 1.00 78.62 94 LEU A O 1
ATOM 758 N N . ASP A 1 95 ? 5.608 -7.463 14.014 1.00 75.44 95 ASP A N 1
ATOM 759 C CA . ASP A 1 95 ? 5.839 -6.641 15.203 1.00 75.44 95 ASP A CA 1
ATOM 760 C C . ASP A 1 95 ? 6.574 -5.339 14.860 1.00 75.44 95 ASP A C 1
ATOM 762 O O . ASP A 1 95 ? 7.686 -5.093 15.319 1.00 75.44 95 ASP A O 1
ATOM 766 N N . GLY A 1 96 ? 5.952 -4.468 14.066 1.00 81.81 96 GLY A N 1
ATOM 767 C CA . GLY A 1 96 ? 6.509 -3.138 13.820 1.00 81.81 96 GLY A CA 1
ATOM 768 C C . GLY A 1 96 ? 6.203 -2.589 12.442 1.00 81.81 96 GLY A C 1
ATOM 769 O O . GLY A 1 96 ? 6.984 -2.735 11.503 1.00 81.81 96 GLY A O 1
ATOM 770 N N . VAL A 1 97 ? 5.080 -1.888 12.344 1.00 89.62 97 VAL A N 1
ATOM 771 C CA . VAL A 1 97 ? 4.661 -1.153 11.155 1.00 89.62 97 VAL A CA 1
ATOM 772 C C . VAL A 1 97 ? 4.313 0.273 11.546 1.00 89.62 97 VAL A C 1
ATOM 774 O O . VAL A 1 97 ? 3.743 0.544 12.606 1.00 89.62 97 VAL A O 1
ATOM 777 N N . VAL A 1 98 ? 4.690 1.201 10.679 1.00 91.44 98 VAL A N 1
ATOM 778 C CA . VAL A 1 98 ? 4.379 2.620 10.812 1.00 91.44 98 VAL A CA 1
ATOM 779 C C . VAL A 1 98 ? 3.453 3.045 9.691 1.00 91.44 98 VAL A C 1
ATOM 781 O O . VAL A 1 98 ? 3.584 2.561 8.566 1.00 91.44 98 VAL A O 1
ATOM 784 N N . ALA A 1 99 ? 2.532 3.954 10.000 1.00 93.25 99 ALA A N 1
ATOM 785 C CA . ALA A 1 99 ? 1.711 4.618 9.004 1.00 93.25 99 ALA A CA 1
ATOM 786 C C . ALA A 1 99 ? 2.094 6.096 8.910 1.00 93.25 99 ALA A C 1
ATOM 788 O O . ALA A 1 99 ? 2.144 6.799 9.921 1.00 93.25 99 ALA A O 1
ATOM 789 N N . HIS A 1 100 ? 2.318 6.573 7.692 1.00 92.56 100 HIS A N 1
ATOM 790 C CA . HIS A 1 100 ? 2.516 7.984 7.384 1.00 92.56 100 HIS A CA 1
ATOM 791 C C . HIS A 1 100 ? 1.291 8.524 6.656 1.00 92.56 100 HIS A C 1
ATOM 793 O O . HIS A 1 100 ? 0.704 7.845 5.812 1.00 92.56 100 HIS A O 1
ATOM 799 N N . LEU A 1 101 ? 0.900 9.748 6.996 1.00 91.88 101 LEU A N 1
ATOM 800 C CA . LEU A 1 101 ? -0.228 10.414 6.364 1.00 91.88 101 LEU A CA 1
ATOM 801 C C . LEU A 1 101 ? 0.180 10.923 4.975 1.00 91.88 101 LEU A C 1
ATOM 803 O O . LEU A 1 101 ? 1.249 11.506 4.821 1.00 91.88 101 LEU A O 1
ATOM 807 N N . SER A 1 102 ? -0.672 10.721 3.971 1.00 90.38 102 SER A N 1
ATOM 808 C CA . SER A 1 102 ? -0.504 11.383 2.673 1.00 90.38 102 SER A CA 1
ATOM 809 C C . SER A 1 102 ? -0.898 12.859 2.766 1.00 90.38 102 SER A C 1
ATOM 811 O O . SER A 1 102 ? -1.850 13.215 3.460 1.00 90.38 102 SER A O 1
ATOM 813 N N . ASP A 1 103 ? -0.241 13.709 1.979 1.00 84.19 103 ASP A N 1
ATOM 814 C CA . ASP A 1 103 ? -0.637 15.101 1.734 1.00 84.19 103 ASP A CA 1
ATOM 815 C C . ASP A 1 103 ? -2.055 15.237 1.137 1.00 84.19 103 ASP A C 1
ATOM 817 O O . ASP A 1 103 ? -2.651 16.313 1.169 1.00 84.19 103 ASP A O 1
ATOM 821 N N . LYS A 1 104 ? -2.622 14.140 0.616 1.00 86.56 104 LYS A N 1
ATOM 822 C CA . LYS A 1 104 ? -3.985 14.044 0.069 1.00 86.56 104 LYS A CA 1
ATOM 823 C C . LYS A 1 104 ? -5.017 13.567 1.092 1.00 86.56 104 LYS A C 1
ATOM 825 O O . LYS A 1 104 ? -6.197 13.396 0.754 1.00 86.56 104 LYS A O 1
ATOM 830 N N . ALA A 1 105 ? -4.605 13.290 2.327 1.00 86.62 105 ALA A N 1
ATOM 831 C CA . ALA A 1 105 ? -5.508 12.874 3.387 1.00 86.62 105 ALA A CA 1
ATOM 832 C C . ALA A 1 105 ? -6.307 14.059 3.944 1.00 86.62 105 ALA A C 1
ATOM 834 O O . ALA A 1 105 ? -5.794 15.161 4.122 1.00 86.62 105 ALA A O 1
ATOM 835 N N . SER A 1 106 ? -7.583 13.825 4.256 1.00 88.50 106 SER A N 1
ATOM 836 C CA . SER A 1 106 ? -8.397 14.831 4.937 1.00 88.50 106 SER A CA 1
ATOM 837 C C . SER A 1 106 ? -8.063 14.882 6.437 1.00 88.50 106 SER A C 1
ATOM 839 O O . SER A 1 106 ? -7.600 13.883 6.998 1.00 88.50 106 SER A O 1
ATOM 841 N N . PRO A 1 107 ? -8.365 15.993 7.137 1.00 88.00 107 PRO A N 1
ATOM 842 C CA . PRO A 1 107 ? -8.180 16.081 8.588 1.00 88.00 107 PRO A CA 1
ATOM 843 C C . PRO A 1 107 ? -8.896 14.967 9.366 1.00 88.00 107 PRO A C 1
ATOM 845 O O . PRO A 1 107 ? -8.389 14.496 10.376 1.00 88.00 107 PRO A O 1
ATOM 848 N N . ASN A 1 108 ? -10.043 14.492 8.873 1.00 88.19 108 ASN A N 1
ATOM 849 C CA . ASN A 1 108 ? -10.778 13.386 9.491 1.00 88.19 108 ASN A CA 1
ATOM 850 C C . ASN A 1 108 ? -10.001 12.057 9.410 1.00 88.19 108 ASN A C 1
ATOM 852 O O . ASN A 1 108 ? -9.915 11.324 10.394 1.00 88.19 108 ASN A O 1
ATOM 856 N N . VAL A 1 109 ? -9.356 11.775 8.270 1.00 89.56 109 VAL A N 1
ATOM 857 C CA . VAL A 1 109 ? -8.467 10.607 8.143 1.00 89.56 109 VAL A CA 1
ATOM 858 C C . VAL A 1 109 ? -7.302 10.732 9.123 1.00 89.56 109 VAL A C 1
ATOM 860 O O . VAL A 1 109 ? -6.973 9.753 9.782 1.00 89.56 109 VAL A O 1
ATOM 863 N N . ALA A 1 110 ? -6.716 11.923 9.269 1.00 90.38 110 ALA A N 1
ATOM 864 C CA . ALA A 1 110 ? -5.623 12.147 10.211 1.00 90.38 110 ALA A CA 1
ATOM 865 C C . ALA A 1 110 ? -6.038 11.853 11.666 1.00 90.38 110 ALA A C 1
ATOM 867 O O . ALA A 1 110 ? -5.355 11.106 12.364 1.00 90.38 110 ALA A O 1
ATOM 868 N N . GLU A 1 111 ? -7.177 12.387 12.114 1.00 89.75 111 GLU A N 1
ATOM 869 C CA . GLU A 1 111 ? -7.698 12.125 13.462 1.00 89.75 111 GLU A CA 1
ATOM 870 C C . GLU A 1 111 ? -8.064 10.650 13.663 1.00 89.75 111 GLU A C 1
ATOM 872 O O . GLU A 1 111 ? -7.746 10.069 14.697 1.00 89.75 111 GLU A O 1
ATOM 877 N N . THR A 1 112 ? -8.648 10.009 12.651 1.00 89.75 112 THR A N 1
ATOM 878 C CA . THR A 1 112 ? -8.974 8.578 12.698 1.00 89.75 112 THR A CA 1
ATOM 879 C C . THR A 1 112 ? -7.718 7.706 12.761 1.00 89.75 112 THR A C 1
ATOM 881 O O . THR A 1 112 ? -7.666 6.752 13.534 1.00 89.75 112 THR A O 1
ATOM 884 N N . ALA A 1 113 ? -6.682 8.042 11.989 1.00 91.25 113 ALA A N 1
ATOM 885 C CA . ALA A 1 113 ? -5.431 7.293 11.942 1.00 91.25 113 ALA A CA 1
ATOM 886 C C . ALA A 1 113 ? -4.713 7.284 13.301 1.00 91.25 113 ALA A C 1
ATOM 888 O O . ALA A 1 113 ? -4.229 6.237 13.724 1.00 91.25 113 ALA A O 1
ATOM 889 N N . LYS A 1 114 ? -4.724 8.410 14.029 1.00 90.06 114 LYS A N 1
ATOM 890 C CA . LYS A 1 114 ? -4.170 8.503 15.395 1.00 90.06 114 LYS A CA 1
ATOM 891 C C . LYS A 1 114 ? -4.870 7.575 16.391 1.00 90.06 114 LYS A C 1
ATOM 893 O O . LYS A 1 114 ? -4.274 7.186 17.390 1.00 90.06 114 LYS A O 1
ATOM 898 N N . LEU A 1 115 ? -6.138 7.253 16.140 1.00 89.50 115 LEU A N 1
ATOM 899 C CA . LEU A 1 115 ? -6.968 6.429 17.017 1.00 89.50 115 LEU A CA 1
ATOM 900 C C . LEU A 1 115 ? -6.934 4.939 16.656 1.00 89.50 115 LEU A C 1
ATOM 902 O O . LEU A 1 115 ? -7.547 4.134 17.362 1.00 89.50 115 LEU A O 1
ATOM 906 N N . LEU A 1 116 ? -6.238 4.553 15.580 1.00 88.94 116 LEU A N 1
ATOM 907 C CA . LEU A 1 116 ? -6.126 3.152 15.183 1.00 88.94 116 LEU A CA 1
ATOM 908 C C . LEU A 1 116 ? -5.557 2.305 16.339 1.00 88.94 116 LEU A C 1
ATOM 910 O O . LEU A 1 116 ? -4.579 2.710 16.976 1.00 88.94 116 LEU A O 1
ATOM 914 N N . PRO A 1 117 ? -6.133 1.118 16.618 1.00 86.88 117 PRO A N 1
ATOM 915 C CA . PRO A 1 117 ? -5.618 0.228 17.652 1.00 86.88 117 PRO A CA 1
ATOM 916 C C . PRO A 1 117 ? -4.137 -0.093 17.444 1.00 86.88 117 PRO A C 1
ATOM 918 O O . PRO A 1 117 ? -3.700 -0.273 16.312 1.00 86.88 117 PRO A O 1
ATOM 921 N N . LEU A 1 118 ? -3.380 -0.240 18.535 1.00 86.81 118 LEU A N 1
ATOM 922 C CA . LEU A 1 118 ? -1.969 -0.647 18.474 1.00 86.81 118 LEU A CA 1
ATOM 923 C C . LEU A 1 118 ? -1.792 -2.011 17.777 1.00 86.81 118 LEU A C 1
ATOM 925 O O . LEU A 1 118 ? -0.789 -2.229 17.109 1.00 86.81 118 LEU A O 1
ATOM 929 N N . HIS A 1 119 ? -2.770 -2.911 17.937 1.00 86.12 119 HIS A N 1
ATOM 930 C CA . HIS A 1 119 ? -2.788 -4.251 17.351 1.00 86.12 119 HIS A CA 1
ATOM 931 C C . HIS A 1 119 ? -3.925 -4.343 16.330 1.00 86.12 119 HIS A C 1
ATOM 933 O O . HIS A 1 119 ? -5.088 -4.565 16.692 1.00 86.12 119 HIS A O 1
ATOM 939 N N . LEU A 1 120 ? -3.598 -4.175 15.052 1.00 89.19 120 LEU A N 1
ATOM 940 C CA . LEU A 1 120 ? -4.565 -4.356 13.973 1.00 89.19 120 LEU A CA 1
ATOM 941 C C . LEU A 1 120 ? -4.695 -5.840 13.619 1.00 89.19 120 LEU A C 1
ATOM 943 O O . LEU A 1 120 ? -3.722 -6.589 13.593 1.00 89.19 120 LEU A O 1
ATOM 947 N N . HIS A 1 121 ? -5.925 -6.262 13.343 1.00 89.62 121 HIS A N 1
ATOM 948 C CA . HIS A 1 121 ? -6.221 -7.617 12.893 1.00 89.62 121 HIS A CA 1
ATOM 949 C C . HIS A 1 121 ? -6.657 -7.553 11.435 1.00 89.62 121 HIS A C 1
ATOM 951 O O . HIS A 1 121 ? -7.779 -7.136 11.139 1.00 89.62 121 HIS A O 1
ATOM 957 N N . PHE A 1 122 ? -5.760 -7.938 10.529 1.00 93.12 122 PHE A N 1
ATOM 958 C CA . PHE A 1 122 ? -6.012 -7.926 9.094 1.00 93.12 122 PHE A CA 1
ATOM 959 C C . PHE A 1 122 ? -6.470 -9.288 8.597 1.00 93.12 122 PHE A C 1
ATOM 961 O O . PHE A 1 122 ? -5.927 -10.328 8.954 1.00 93.12 122 PHE A O 1
ATOM 968 N N . GLU A 1 123 ? -7.435 -9.285 7.694 1.00 94.25 123 GLU A N 1
ATOM 969 C CA . GLU A 1 123 ? -7.710 -10.406 6.810 1.00 94.25 123 GLU A CA 1
ATOM 970 C C . GLU A 1 123 ? -7.059 -10.144 5.452 1.00 94.25 123 GLU A C 1
ATOM 972 O O . GLU A 1 123 ? -7.234 -9.061 4.893 1.00 94.25 123 GLU A O 1
ATOM 977 N N . MET A 1 124 ? -6.336 -11.127 4.911 1.00 94.25 124 MET A N 1
ATOM 978 C CA . MET A 1 124 ? -5.917 -11.093 3.511 1.00 94.25 124 MET A CA 1
ATOM 979 C C . MET A 1 124 ? -7.086 -11.543 2.634 1.00 94.25 124 MET A C 1
ATOM 981 O O . MET A 1 124 ? -7.528 -12.685 2.732 1.00 94.25 124 MET A O 1
ATOM 985 N N . VAL A 1 125 ? -7.600 -10.651 1.804 1.00 95.00 125 VAL A N 1
ATOM 986 C CA . VAL A 1 125 ? -8.787 -10.876 0.971 1.00 95.00 125 VAL A CA 1
ATOM 987 C C . VAL A 1 125 ? -8.439 -10.671 -0.495 1.00 95.00 125 VAL A C 1
ATOM 989 O O . VAL A 1 125 ? -7.449 -10.004 -0.797 1.00 95.00 125 VAL A O 1
ATOM 992 N N . SER A 1 126 ? -9.257 -11.208 -1.403 1.00 94.00 126 SER A N 1
ATOM 993 C CA . SER A 1 126 ? -9.123 -10.867 -2.820 1.00 94.00 126 SER A CA 1
ATOM 994 C C . SER A 1 126 ? -9.267 -9.357 -2.982 1.00 94.00 126 SER A C 1
ATOM 996 O O . SER A 1 126 ? -10.160 -8.744 -2.389 1.00 94.00 126 SER A O 1
ATOM 998 N N . LYS A 1 127 ? -8.379 -8.751 -3.772 1.00 91.62 127 LYS A N 1
ATOM 999 C CA . LYS A 1 127 ? -8.451 -7.324 -4.085 1.00 91.62 127 LYS A CA 1
ATOM 1000 C C . LYS A 1 127 ? -9.815 -6.948 -4.660 1.00 91.62 127 LYS A C 1
ATOM 1002 O O . LYS A 1 127 ? -10.385 -5.949 -4.229 1.00 91.62 127 LYS A O 1
ATOM 1007 N N . ASP A 1 128 ? -10.346 -7.758 -5.571 1.00 89.50 128 ASP A N 1
ATOM 1008 C CA . ASP A 1 128 ? -11.601 -7.486 -6.278 1.00 89.50 128 ASP A CA 1
ATOM 1009 C C . ASP A 1 128 ? -12.805 -7.379 -5.326 1.00 89.50 128 ASP A C 1
ATOM 1011 O O . ASP A 1 128 ? -13.716 -6.590 -5.571 1.00 89.50 128 ASP A O 1
ATOM 1015 N N . ASP A 1 129 ? -12.783 -8.102 -4.200 1.00 89.50 129 ASP A N 1
ATOM 1016 C CA . ASP A 1 129 ? -13.858 -8.080 -3.197 1.00 89.50 129 ASP A CA 1
ATOM 1017 C C . ASP A 1 129 ? -13.927 -6.758 -2.418 1.00 89.50 129 ASP A C 1
ATOM 1019 O O . ASP A 1 129 ? -14.969 -6.403 -1.858 1.00 89.50 129 ASP A O 1
ATOM 1023 N N . VAL A 1 130 ? -12.804 -6.045 -2.321 1.00 91.44 130 VAL A N 1
ATOM 1024 C CA . VAL A 1 130 ? -12.680 -4.835 -1.496 1.00 91.44 130 VAL A CA 1
ATOM 1025 C C . VAL A 1 130 ? -12.288 -3.595 -2.288 1.00 91.44 130 VAL A C 1
ATOM 1027 O O . VAL A 1 130 ? -12.234 -2.507 -1.710 1.00 91.44 130 VAL A O 1
ATOM 1030 N N . TRP A 1 131 ? -12.055 -3.724 -3.594 1.00 88.38 131 TRP A N 1
ATOM 1031 C CA . TRP A 1 131 ? -11.679 -2.610 -4.452 1.00 88.38 131 TRP A CA 1
ATOM 1032 C C . TRP A 1 131 ? -12.777 -1.527 -4.461 1.00 88.38 131 TRP A C 1
ATOM 1034 O O . TRP A 1 131 ? -13.940 -1.815 -4.764 1.00 88.38 131 TRP A O 1
ATOM 1044 N N . PRO A 1 132 ? -12.462 -0.268 -4.108 1.00 82.56 132 PRO A N 1
ATOM 1045 C CA . PRO A 1 132 ? -13.460 0.794 -4.039 1.00 82.56 132 PRO A CA 1
ATOM 1046 C C . PRO A 1 132 ? -14.098 1.116 -5.392 1.00 82.56 132 PRO A C 1
ATOM 1048 O O . PRO A 1 132 ? -13.425 1.512 -6.339 1.00 82.56 132 PRO A O 1
ATOM 1051 N N . MET A 1 133 ? -15.431 1.055 -5.456 1.00 74.19 133 MET A N 1
ATOM 1052 C CA . MET A 1 133 ? -16.193 1.315 -6.688 1.00 74.19 133 MET A CA 1
ATOM 1053 C C . MET A 1 133 ? -16.040 2.738 -7.250 1.00 74.19 133 MET A C 1
ATOM 1055 O O . MET A 1 133 ? -16.277 2.948 -8.435 1.00 74.19 133 MET A O 1
ATOM 1059 N N . TYR A 1 134 ? -15.681 3.725 -6.421 1.00 70.94 134 TYR A N 1
ATOM 1060 C CA . TYR A 1 134 ? -15.484 5.114 -6.862 1.00 70.94 134 TYR A CA 1
ATOM 1061 C C . TYR A 1 134 ? -14.114 5.363 -7.503 1.00 70.94 134 TYR A C 1
ATOM 1063 O O . TYR A 1 134 ? -13.874 6.454 -8.025 1.00 70.94 134 TYR A O 1
ATOM 1071 N N . PHE A 1 135 ? -13.227 4.366 -7.521 1.00 65.56 135 PHE A N 1
ATOM 1072 C CA . PHE A 1 135 ? -12.118 4.371 -8.461 1.00 65.56 135 PHE A CA 1
ATOM 1073 C C . PHE A 1 135 ? -12.725 4.189 -9.852 1.00 65.56 135 PHE A C 1
ATOM 1075 O O . PHE A 1 135 ? -12.998 3.085 -10.304 1.00 65.56 135 PHE A O 1
ATOM 1082 N N . ASN A 1 136 ? -12.992 5.307 -10.533 1.00 53.53 136 ASN A N 1
ATOM 1083 C CA . ASN A 1 136 ? -13.587 5.373 -11.876 1.00 53.53 136 ASN A CA 1
ATOM 1084 C C . ASN A 1 136 ? -12.723 4.697 -12.977 1.00 53.53 136 ASN A C 1
ATOM 1086 O O . ASN A 1 136 ? -12.931 4.941 -14.168 1.00 53.53 136 ASN A O 1
ATOM 1090 N N . LYS A 1 137 ? -11.708 3.909 -12.594 1.00 59.34 137 LYS A N 1
ATOM 1091 C CA . LYS A 1 137 ? -10.684 3.242 -13.405 1.00 59.34 137 LYS A CA 1
ATOM 1092 C C . LYS A 1 137 ? -10.218 1.954 -12.694 1.00 59.34 137 LYS A C 1
ATOM 1094 O O . LYS A 1 137 ? -10.335 1.872 -11.474 1.00 59.34 137 LYS A O 1
ATOM 1099 N N . PRO A 1 138 ? -9.634 0.981 -13.423 1.00 61.44 138 PRO A N 1
ATOM 1100 C CA . PRO A 1 138 ? -9.045 -0.221 -12.820 1.00 61.44 138 PRO A CA 1
ATOM 1101 C C . PRO A 1 138 ? -7.782 0.052 -11.981 1.00 61.44 138 PRO A C 1
ATOM 1103 O O . PRO A 1 138 ? -7.291 -0.860 -11.333 1.00 61.44 138 PRO A O 1
ATOM 1106 N N . GLU A 1 139 ? -7.258 1.282 -11.985 1.00 60.69 139 GLU A N 1
ATOM 1107 C CA . GLU A 1 139 ? -6.077 1.700 -11.220 1.00 60.69 139 GLU A CA 1
ATOM 1108 C C . GLU A 1 139 ? -6.457 2.824 -10.251 1.00 60.69 139 GLU A C 1
ATOM 1110 O O . GLU A 1 139 ? -7.206 3.739 -10.620 1.00 60.69 139 GLU A O 1
ATOM 1115 N N . ALA A 1 140 ? -5.909 2.781 -9.036 1.00 73.62 140 ALA A N 1
ATOM 1116 C CA . ALA A 1 140 ? -6.045 3.868 -8.075 1.00 73.62 140 ALA A CA 1
ATOM 1117 C C . ALA A 1 140 ? -5.114 5.028 -8.457 1.00 73.62 140 ALA A C 1
ATOM 1119 O O . ALA A 1 140 ? -4.000 4.823 -8.949 1.00 73.62 140 ALA A O 1
ATOM 1120 N N . ASN A 1 141 ? -5.552 6.267 -8.236 1.00 74.88 141 ASN A N 1
ATOM 1121 C CA . ASN A 1 141 ? -4.691 7.431 -8.397 1.00 74.88 141 ASN A CA 1
ATOM 1122 C C . ASN A 1 141 ? -3.917 7.690 -7.093 1.00 74.88 141 ASN A C 1
ATOM 1124 O O . ASN A 1 141 ? -4.356 7.346 -6.001 1.00 74.88 141 ASN A O 1
ATOM 1128 N N . VAL A 1 142 ? -2.774 8.365 -7.190 1.00 74.06 142 VAL A N 1
ATOM 1129 C CA . VAL A 1 142 ? -2.004 8.837 -6.027 1.00 74.06 142 VAL A CA 1
ATOM 1130 C C . VAL A 1 142 ? -2.863 9.719 -5.115 1.00 74.06 142 VAL A C 1
ATOM 1132 O O . VAL A 1 142 ? -2.711 9.677 -3.900 1.00 74.06 142 VAL A O 1
ATOM 1135 N N . ASP A 1 143 ? -3.819 10.455 -5.690 1.00 78.12 143 ASP A N 1
ATOM 1136 C CA . ASP A 1 143 ? -4.773 11.287 -4.945 1.00 78.12 143 ASP A CA 1
ATOM 1137 C C . ASP A 1 143 ? -5.702 10.486 -4.015 1.00 78.12 143 ASP A C 1
ATOM 1139 O O . ASP A 1 143 ? -6.242 11.020 -3.038 1.00 78.12 143 ASP A O 1
ATOM 1143 N N . ASP A 1 144 ? -5.872 9.192 -4.287 1.00 80.81 144 ASP A N 1
ATOM 1144 C CA . ASP A 1 144 ? -6.700 8.295 -3.489 1.00 80.81 144 ASP A CA 1
ATOM 1145 C C . ASP A 1 144 ? -5.976 7.788 -2.240 1.00 80.81 144 ASP A C 1
ATOM 1147 O O . ASP A 1 144 ? -6.626 7.377 -1.277 1.00 80.81 144 ASP A O 1
ATOM 1151 N N . ILE A 1 145 ? -4.644 7.872 -2.212 1.00 88.00 145 ILE A N 1
ATOM 1152 C CA . ILE A 1 145 ? -3.836 7.413 -1.086 1.00 88.00 145 ILE A CA 1
ATOM 1153 C C . ILE A 1 145 ? -4.118 8.293 0.132 1.00 88.00 145 ILE A C 1
ATOM 1155 O O . ILE A 1 145 ? -4.120 9.523 0.055 1.00 88.00 145 ILE A O 1
ATOM 1159 N N . LYS A 1 146 ? -4.371 7.658 1.280 1.00 91.56 146 LYS A N 1
ATOM 1160 C CA . LYS A 1 146 ? -4.563 8.357 2.559 1.00 91.56 146 LYS A CA 1
ATOM 1161 C C . LYS A 1 146 ? -3.469 8.030 3.558 1.00 91.56 146 LYS A C 1
ATOM 1163 O O . LYS A 1 146 ? -3.047 8.910 4.304 1.00 91.56 146 LYS A O 1
ATOM 1168 N N . LEU A 1 147 ? -2.992 6.792 3.542 1.00 93.25 147 LEU A N 1
ATOM 1169 C CA . LEU A 1 147 ? -1.929 6.313 4.413 1.00 93.25 147 LEU A CA 1
ATOM 1170 C C . LEU A 1 147 ? -0.892 5.541 3.601 1.00 93.25 147 LEU A C 1
ATOM 1172 O O . LEU A 1 147 ? -1.249 4.777 2.706 1.00 93.25 147 LEU A O 1
ATOM 1176 N N . PHE A 1 148 ? 0.374 5.706 3.961 1.00 93.69 148 PHE A N 1
ATOM 1177 C CA . PHE A 1 148 ? 1.482 4.862 3.528 1.00 93.69 148 PHE A CA 1
ATOM 1178 C C . PHE A 1 148 ? 1.926 3.986 4.692 1.00 93.69 148 PHE A C 1
ATOM 1180 O O . PHE A 1 148 ? 2.048 4.492 5.804 1.00 93.69 148 PHE A O 1
ATOM 1187 N N . PHE A 1 149 ? 2.201 2.709 4.446 1.00 93.75 149 PHE A N 1
ATOM 1188 C CA . PHE A 1 149 ? 2.654 1.768 5.466 1.00 93.75 149 PHE A CA 1
ATOM 1189 C C . PHE A 1 149 ? 4.046 1.234 5.137 1.00 93.75 149 PHE A C 1
ATOM 1191 O O . PHE A 1 149 ? 4.303 0.784 4.017 1.00 93.75 149 PHE A O 1
ATOM 1198 N N . PHE A 1 150 ? 4.921 1.251 6.140 1.00 91.50 150 PHE A N 1
ATOM 1199 C CA . PHE A 1 150 ? 6.307 0.793 6.047 1.00 91.50 150 PHE A CA 1
ATOM 1200 C C . PHE A 1 150 ? 6.689 -0.018 7.291 1.00 91.50 150 PHE A C 1
ATOM 1202 O O . PHE A 1 150 ? 6.097 0.191 8.357 1.00 91.50 150 PHE A O 1
ATOM 1209 N N . PRO A 1 151 ? 7.678 -0.923 7.201 1.00 91.00 151 PRO A N 1
ATOM 1210 C CA . PRO A 1 151 ? 8.245 -1.548 8.389 1.00 91.00 151 PRO A CA 1
ATOM 1211 C C . PRO A 1 151 ? 8.849 -0.472 9.298 1.00 91.00 151 PRO A C 1
ATOM 1213 O O . PRO A 1 151 ? 9.452 0.494 8.829 1.00 91.00 151 PRO A O 1
ATOM 1216 N N . SER A 1 152 ? 8.673 -0.618 10.610 1.00 86.00 152 SER A N 1
ATOM 1217 C CA . SER A 1 152 ? 9.145 0.380 11.576 1.00 86.00 152 SER A CA 1
ATOM 1218 C C . SER A 1 152 ? 10.661 0.386 11.743 1.00 86.00 152 SER A C 1
ATOM 1220 O O . SER A 1 152 ? 11.226 1.398 12.152 1.00 86.00 152 SER A O 1
ATOM 1222 N N . GLU A 1 153 ? 11.300 -0.753 11.486 1.00 81.25 153 GLU A N 1
ATOM 1223 C CA . GLU A 1 153 ? 12.726 -0.992 11.672 1.00 81.25 153 GLU A CA 1
ATOM 1224 C C . GLU A 1 153 ? 13.240 -1.955 10.597 1.00 81.25 153 GLU A C 1
ATOM 1226 O O . GLU A 1 153 ? 12.495 -2.801 10.099 1.00 81.25 153 GLU A O 1
ATOM 1231 N N . GLU A 1 154 ? 14.539 -1.884 10.303 1.00 82.81 154 GLU A N 1
ATOM 1232 C CA . GLU A 1 154 ? 15.201 -2.735 9.306 1.00 82.81 154 GLU A CA 1
ATOM 1233 C C . GLU A 1 154 ? 15.041 -4.235 9.606 1.00 82.81 154 GLU A C 1
ATOM 1235 O O . GLU A 1 154 ? 14.861 -5.031 8.690 1.00 82.81 154 GLU A O 1
ATOM 1240 N N . ARG A 1 155 ? 15.002 -4.625 10.889 1.00 82.69 155 ARG A N 1
ATOM 1241 C CA . ARG A 1 155 ? 14.805 -6.027 11.303 1.00 82.69 155 ARG A CA 1
ATOM 1242 C C . ARG A 1 155 ? 13.480 -6.646 10.840 1.00 82.69 155 ARG A C 1
ATOM 1244 O O . ARG A 1 155 ? 13.398 -7.864 10.751 1.00 82.69 155 ARG A O 1
ATOM 1251 N N . HIS A 1 156 ? 12.468 -5.826 10.549 1.00 83.75 156 HIS A N 1
ATOM 1252 C CA . HIS A 1 156 ? 11.137 -6.277 10.111 1.00 83.75 156 HIS A CA 1
ATOM 1253 C C . HIS A 1 156 ? 10.973 -6.228 8.592 1.00 83.75 156 HIS A C 1
ATOM 1255 O O . HIS A 1 156 ? 9.932 -6.608 8.060 1.00 83.75 156 HIS A O 1
ATOM 1261 N N . GLN A 1 157 ? 11.990 -5.734 7.885 1.00 86.56 157 GLN A N 1
ATOM 1262 C CA . GLN A 1 157 ? 11.924 -5.464 6.458 1.00 86.56 157 GLN A CA 1
ATOM 1263 C C . GLN A 1 157 ? 11.717 -6.736 5.635 1.00 86.56 157 GLN A C 1
ATOM 1265 O O . GLN A 1 157 ? 10.891 -6.726 4.732 1.00 86.56 157 GLN A O 1
ATOM 1270 N N . ASP A 1 158 ? 12.425 -7.823 5.946 1.00 87.75 158 ASP A N 1
ATOM 1271 C CA . ASP A 1 158 ? 12.342 -9.062 5.164 1.00 87.75 158 ASP A CA 1
ATOM 1272 C C . ASP A 1 158 ? 10.966 -9.733 5.293 1.00 87.75 158 ASP A C 1
ATOM 1274 O O . ASP A 1 158 ? 10.412 -10.220 4.307 1.00 87.75 158 ASP A O 1
ATOM 1278 N N . GLU A 1 159 ? 1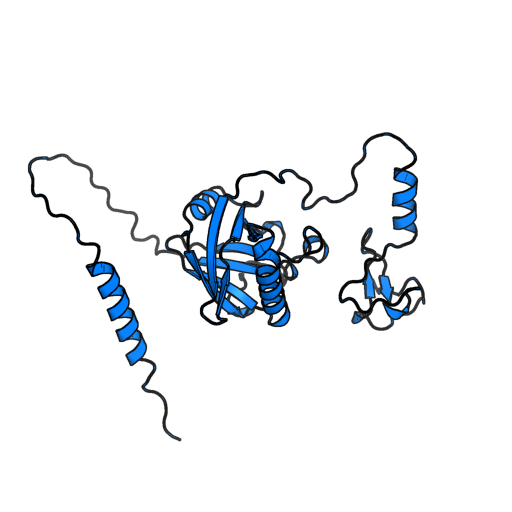0.379 -9.727 6.496 1.00 88.44 159 GLU A N 1
ATOM 1279 C CA . GLU A 1 159 ? 9.030 -10.260 6.715 1.00 88.44 159 GLU A CA 1
ATOM 1280 C C . GLU A 1 159 ? 7.974 -9.381 6.031 1.00 88.44 159 GLU A C 1
ATOM 1282 O O . GLU A 1 159 ? 7.060 -9.902 5.387 1.00 88.44 159 GLU A O 1
ATOM 1287 N N . PHE A 1 160 ? 8.132 -8.054 6.102 1.00 90.81 160 PHE A N 1
ATOM 1288 C CA . PHE A 1 160 ? 7.256 -7.111 5.412 1.00 90.81 160 PHE A CA 1
ATOM 1289 C C . PHE A 1 160 ? 7.338 -7.285 3.889 1.00 90.81 160 PHE A C 1
ATOM 1291 O O . PHE A 1 160 ? 6.307 -7.410 3.232 1.00 90.81 160 PHE A O 1
ATOM 1298 N N . ASP A 1 161 ? 8.549 -7.352 3.330 1.00 90.12 161 ASP A N 1
ATOM 1299 C CA . ASP A 1 161 ? 8.786 -7.531 1.895 1.00 90.12 161 ASP A CA 1
ATOM 1300 C C . ASP A 1 161 ? 8.206 -8.868 1.409 1.00 90.12 161 ASP A C 1
ATOM 1302 O O . ASP A 1 161 ? 7.535 -8.906 0.378 1.00 90.12 161 ASP A O 1
ATOM 1306 N N . SER A 1 162 ? 8.402 -9.950 2.171 1.00 91.12 162 SER A N 1
ATOM 1307 C CA . SER A 1 162 ? 7.827 -11.272 1.885 1.00 91.12 162 SER A CA 1
ATOM 1308 C C . SER A 1 162 ? 6.298 -11.227 1.825 1.00 91.12 162 SER A C 1
ATOM 1310 O O . SER A 1 162 ? 5.692 -11.681 0.856 1.00 91.12 162 SER A O 1
ATOM 1312 N N . MET A 1 163 ? 5.661 -10.597 2.813 1.00 93.00 163 MET A N 1
ATOM 1313 C CA . MET A 1 163 ? 4.210 -10.429 2.829 1.00 93.00 163 MET A CA 1
ATOM 1314 C C . MET A 1 163 ? 3.709 -9.575 1.650 1.00 93.00 163 MET A C 1
ATOM 1316 O O . MET A 1 163 ? 2.700 -9.918 1.033 1.00 93.00 163 MET A O 1
ATOM 1320 N N . VAL A 1 164 ? 4.403 -8.484 1.305 1.00 92.56 164 VAL A N 1
ATOM 1321 C CA . VAL A 1 164 ? 4.052 -7.654 0.140 1.00 92.56 164 VAL A CA 1
ATOM 1322 C C . VAL A 1 164 ? 4.127 -8.473 -1.151 1.00 92.56 164 VAL A C 1
ATOM 1324 O O . VAL A 1 164 ? 3.230 -8.361 -1.983 1.00 92.56 164 VAL A O 1
ATOM 1327 N N . GLN A 1 165 ? 5.143 -9.323 -1.318 1.00 91.75 165 GLN A N 1
ATOM 1328 C CA . GLN A 1 165 ? 5.263 -10.194 -2.493 1.00 91.75 165 GLN A CA 1
ATOM 1329 C C . GLN A 1 165 ? 4.136 -11.228 -2.574 1.00 91.75 165 GLN A C 1
ATOM 1331 O O . GLN A 1 165 ? 3.566 -11.423 -3.647 1.00 91.75 165 GLN A O 1
ATOM 1336 N N . ASP A 1 166 ? 3.744 -11.825 -1.448 1.00 91.25 166 ASP A N 1
ATOM 1337 C CA . ASP A 1 166 ? 2.600 -12.741 -1.385 1.00 91.25 166 ASP A CA 1
ATOM 1338 C C . ASP A 1 166 ? 1.275 -12.038 -1.730 1.00 91.25 166 ASP A C 1
ATOM 1340 O O . ASP A 1 166 ? 0.411 -12.614 -2.400 1.00 91.25 166 ASP A O 1
ATOM 1344 N N . MET A 1 167 ? 1.114 -10.776 -1.318 1.00 94.62 167 MET A N 1
ATOM 1345 C CA . MET A 1 167 ? -0.035 -9.960 -1.714 1.00 94.62 167 MET A CA 1
ATOM 1346 C C . MET A 1 167 ? -0.048 -9.683 -3.220 1.00 94.62 167 MET A C 1
ATOM 1348 O O . MET A 1 167 ? -1.097 -9.841 -3.839 1.00 94.62 167 MET A O 1
ATOM 1352 N N . VAL A 1 168 ? 1.097 -9.312 -3.808 1.00 89.81 168 VAL A N 1
ATOM 1353 C CA . VAL A 1 168 ? 1.225 -9.061 -5.255 1.00 89.81 168 VAL A CA 1
ATOM 1354 C C . VAL A 1 168 ? 0.945 -10.337 -6.050 1.00 89.81 168 VAL A C 1
ATOM 1356 O O . VAL A 1 168 ? 0.108 -10.331 -6.947 1.00 89.81 168 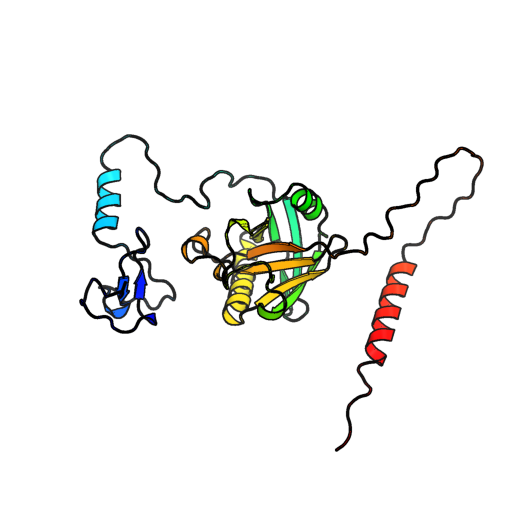VAL A O 1
ATOM 1359 N N . GLY A 1 169 ? 1.603 -11.446 -5.707 1.00 89.69 169 GLY A N 1
ATOM 1360 C CA . GLY A 1 169 ? 1.472 -12.709 -6.436 1.00 89.69 169 GLY A CA 1
ATOM 1361 C C . GLY A 1 169 ? 0.087 -13.349 -6.329 1.00 89.69 169 GLY A C 1
ATOM 1362 O O . GLY A 1 169 ? -0.302 -14.113 -7.210 1.00 89.69 169 GLY A O 1
ATOM 1363 N N . GLY A 1 170 ? -0.654 -13.049 -5.260 1.00 89.38 170 GLY A N 1
ATOM 1364 C CA . GLY A 1 170 ? -2.014 -13.538 -5.050 1.00 89.38 170 GLY A CA 1
ATOM 1365 C C . GLY A 1 170 ? -3.123 -12.530 -5.354 1.00 89.38 170 GLY A C 1
ATOM 1366 O O . GLY A 1 170 ? -4.266 -12.841 -5.037 1.00 89.38 170 GLY A O 1
ATOM 1367 N N . GLU A 1 171 ? -2.802 -11.349 -5.895 1.00 92.50 171 GLU A N 1
ATOM 1368 C CA . GLU A 1 171 ? -3.759 -10.258 -6.159 1.00 92.50 171 GLU A CA 1
ATOM 1369 C C . GLU A 1 171 ? -4.650 -9.939 -4.940 1.00 92.50 171 GLU A C 1
ATOM 1371 O O . GLU A 1 171 ? -5.872 -9.792 -5.029 1.00 92.50 171 GLU A O 1
ATOM 1376 N N . ASN A 1 172 ? -4.026 -9.866 -3.761 1.00 94.69 172 ASN A N 1
ATOM 1377 C CA . ASN A 1 172 ? -4.718 -9.686 -2.489 1.00 94.69 172 ASN A CA 1
ATOM 1378 C C . ASN A 1 172 ? -4.604 -8.256 -1.948 1.00 94.69 172 ASN A C 1
ATOM 1380 O O . ASN A 1 172 ? -3.654 -7.519 -2.215 1.00 94.69 172 ASN A O 1
ATOM 1384 N N . ALA A 1 173 ? -5.549 -7.914 -1.081 1.00 96.00 173 ALA A N 1
ATOM 1385 C CA . ALA A 1 173 ? -5.541 -6.731 -0.235 1.00 96.00 173 ALA A CA 1
ATOM 1386 C C . ALA A 1 173 ? -5.612 -7.141 1.243 1.00 96.00 173 ALA A C 1
ATOM 1388 O O . ALA A 1 173 ? -5.998 -8.266 1.574 1.00 96.00 173 ALA A O 1
ATOM 1389 N N . LEU A 1 174 ? -5.264 -6.229 2.149 1.00 95.62 174 LEU A N 1
ATOM 1390 C CA . LEU A 1 174 ? -5.528 -6.400 3.575 1.00 95.62 174 LEU A CA 1
ATOM 1391 C C . LEU A 1 174 ? -6.752 -5.582 3.974 1.00 95.62 174 LEU A C 1
ATOM 1393 O O . LEU A 1 174 ? -6.874 -4.408 3.624 1.00 95.62 174 LEU A O 1
ATOM 1397 N N . ARG A 1 175 ? -7.634 -6.196 4.760 1.00 95.31 175 ARG A N 1
ATOM 1398 C CA . ARG A 1 175 ? -8.812 -5.551 5.345 1.00 95.31 175 ARG A CA 1
ATOM 1399 C C . ARG A 1 175 ? -8.779 -5.661 6.862 1.00 95.31 175 ARG A C 1
ATOM 1401 O O . ARG A 1 175 ? -8.684 -6.767 7.387 1.00 95.31 175 ARG A O 1
ATOM 1408 N N . ALA A 1 176 ? -8.925 -4.540 7.562 1.00 93.25 176 ALA A N 1
ATOM 1409 C CA . ALA A 1 176 ? -9.141 -4.507 9.006 1.00 93.25 176 ALA A CA 1
ATOM 1410 C C . ALA A 1 176 ? -10.425 -3.742 9.343 1.00 93.25 176 ALA A C 1
ATOM 1412 O O . ALA A 1 176 ? -10.666 -2.643 8.845 1.00 93.25 176 ALA A O 1
ATOM 1413 N N . LEU A 1 177 ? -11.234 -4.320 10.231 1.00 91.19 177 LEU A N 1
ATOM 1414 C CA . LEU A 1 177 ? -12.388 -3.645 10.818 1.00 91.19 177 LEU A CA 1
ATOM 1415 C C . LEU A 1 177 ? -11.954 -2.971 12.116 1.00 91.19 177 LEU A C 1
ATOM 1417 O O . LEU A 1 177 ? -11.423 -3.622 13.015 1.00 91.19 177 LEU A O 1
ATOM 1421 N N . THR A 1 178 ? -12.184 -1.667 12.212 1.00 87.31 178 THR A N 1
ATOM 1422 C CA . THR A 1 178 ? -11.856 -0.864 13.391 1.00 87.31 178 THR A CA 1
ATOM 1423 C C . THR A 1 178 ? -13.126 -0.208 13.943 1.00 87.31 178 THR A C 1
ATOM 1425 O O . THR A 1 178 ? -14.114 -0.080 13.217 1.00 87.31 178 THR A O 1
ATOM 1428 N N . PRO A 1 179 ? -13.125 0.269 15.202 1.00 83.31 179 PRO A N 1
ATOM 1429 C CA . PRO A 1 179 ? -14.248 1.042 15.740 1.00 83.31 179 PRO A CA 1
ATOM 1430 C C . PRO A 1 179 ? -14.566 2.324 14.954 1.00 83.31 179 PRO A C 1
ATOM 1432 O O . PRO A 1 179 ? -15.661 2.864 15.089 1.00 83.31 179 PRO A O 1
ATOM 1435 N N . TYR A 1 180 ? -13.618 2.810 14.149 1.00 84.50 180 TYR A N 1
ATOM 1436 C CA . TYR A 1 180 ? -13.702 4.074 13.417 1.00 84.50 180 TYR A CA 1
ATOM 1437 C C . TYR A 1 180 ? -13.994 3.887 11.924 1.00 84.50 180 TYR A C 1
ATOM 1439 O O . TYR A 1 180 ? -14.041 4.856 11.172 1.00 84.50 180 TYR A O 1
ATOM 1447 N N . GLY A 1 181 ? -14.190 2.642 11.492 1.00 86.19 181 GLY A N 1
ATOM 1448 C CA . GLY A 1 181 ? -14.424 2.292 10.101 1.00 86.19 181 GLY A CA 1
ATOM 1449 C C . GLY A 1 181 ? -13.528 1.158 9.634 1.00 86.19 181 GLY A C 1
ATOM 1450 O O . GLY A 1 181 ? -12.889 0.449 10.415 1.00 86.19 181 GLY A O 1
ATOM 1451 N N . GLU A 1 182 ? -13.493 0.982 8.329 1.00 92.81 182 GLU A N 1
ATOM 1452 C CA . GLU A 1 182 ? -12.788 -0.100 7.669 1.00 92.81 182 GLU A CA 1
ATOM 1453 C C . GLU A 1 182 ? -11.513 0.421 7.014 1.00 92.81 182 GLU A C 1
ATOM 1455 O O . GLU A 1 182 ? -11.541 1.349 6.205 1.00 92.81 182 GLU A O 1
ATOM 1460 N N . LEU A 1 183 ? -10.388 -0.186 7.377 1.00 94.38 183 LEU A N 1
ATOM 1461 C CA . LEU A 1 183 ? -9.087 0.092 6.790 1.00 94.38 183 LEU A CA 1
ATOM 1462 C C . LEU A 1 183 ? -8.820 -0.928 5.684 1.00 94.38 183 LEU A C 1
ATOM 1464 O O . LEU A 1 183 ? -8.769 -2.133 5.945 1.00 94.38 183 LEU A O 1
ATOM 1468 N N . LEU A 1 184 ? -8.630 -0.427 4.466 1.00 95.00 184 LEU A N 1
ATOM 1469 C CA . LEU A 1 184 ? -8.237 -1.219 3.305 1.00 95.00 184 LEU A CA 1
ATOM 1470 C C . LEU A 1 184 ? -6.812 -0.843 2.914 1.00 95.00 184 LEU A C 1
ATOM 1472 O O . LEU A 1 184 ? -6.504 0.342 2.773 1.00 95.00 184 LEU A O 1
ATOM 1476 N N . VAL A 1 185 ? -5.953 -1.847 2.755 1.00 96.12 185 VAL A N 1
ATOM 1477 C CA . VAL A 1 185 ? -4.537 -1.682 2.416 1.00 96.12 185 VAL A CA 1
ATOM 1478 C C . VAL A 1 185 ? -4.222 -2.505 1.175 1.00 96.12 185 VAL A C 1
ATOM 1480 O O . VAL A 1 185 ? -4.525 -3.695 1.101 1.00 96.12 185 VAL A O 1
ATOM 1483 N N . PHE A 1 186 ? -3.588 -1.861 0.209 1.00 95.50 186 PHE A N 1
ATOM 1484 C CA . PHE A 1 186 ? -3.240 -2.396 -1.096 1.00 95.50 186 PHE A CA 1
ATOM 1485 C C . PHE A 1 186 ? -1.735 -2.284 -1.317 1.00 95.50 186 PHE A C 1
ATOM 1487 O O . PHE A 1 186 ? -1.030 -1.531 -0.637 1.00 95.50 186 PHE A O 1
ATOM 1494 N N . THR A 1 187 ? -1.234 -3.031 -2.295 1.00 95.12 187 THR A N 1
ATOM 1495 C CA . THR A 1 187 ? 0.165 -2.923 -2.708 1.00 95.12 187 THR A CA 1
ATOM 1496 C C . THR A 1 187 ? 0.343 -1.746 -3.661 1.00 95.12 187 THR A C 1
ATOM 1498 O O . THR A 1 187 ? -0.555 -1.388 -4.425 1.00 95.12 187 THR A O 1
ATOM 1501 N N . SER A 1 188 ? 1.530 -1.149 -3.671 1.00 91.75 188 SER A N 1
ATOM 1502 C CA . SER A 1 188 ? 1.885 -0.067 -4.594 1.00 91.75 188 SER A CA 1
ATOM 1503 C C . SER A 1 188 ? 1.810 -0.464 -6.074 1.00 91.75 188 SER A C 1
ATOM 1505 O O . SER A 1 188 ? 1.799 0.425 -6.920 1.00 91.75 188 SER A O 1
ATOM 1507 N N . THR A 1 189 ? 1.711 -1.762 -6.396 1.00 88.88 189 THR A N 1
ATOM 1508 C CA . THR A 1 189 ? 1.527 -2.258 -7.773 1.00 88.88 189 THR A CA 1
ATOM 1509 C C . THR A 1 189 ? 0.154 -1.931 -8.368 1.00 88.88 189 THR A C 1
ATOM 1511 O O . THR A 1 189 ? -0.019 -1.971 -9.580 1.00 88.88 189 THR A O 1
ATOM 1514 N N . GLU A 1 190 ? -0.787 -1.502 -7.526 1.00 89.19 190 GLU A N 1
ATOM 1515 C CA . GLU A 1 190 ? -2.125 -1.048 -7.922 1.00 89.19 190 GLU A CA 1
ATOM 1516 C C . GLU A 1 190 ? -2.182 0.441 -8.330 1.00 89.19 190 GLU A C 1
ATOM 1518 O O . GLU A 1 190 ? -3.238 0.969 -8.686 1.00 89.19 190 GLU A O 1
ATOM 1523 N N . LEU A 1 191 ? -1.046 1.140 -8.244 1.00 85.38 191 LEU A N 1
ATOM 1524 C CA . LEU A 1 191 ? -0.873 2.527 -8.681 1.00 85.38 191 LEU A CA 1
ATOM 1525 C C . LEU A 1 191 ? -0.268 2.562 -10.097 1.00 85.38 191 LEU A C 1
ATOM 1527 O O . LEU A 1 191 ? 0.186 1.538 -10.598 1.00 85.38 191 LEU A O 1
ATOM 1531 N N . PRO A 1 192 ? -0.143 3.726 -10.756 1.00 81.69 192 PRO A N 1
ATOM 1532 C CA . PRO A 1 192 ? 0.633 3.814 -11.990 1.00 81.69 192 PRO A CA 1
ATOM 1533 C C . PRO A 1 192 ? 2.102 3.418 -11.767 1.00 81.69 192 PRO A C 1
ATOM 1535 O O . PRO A 1 192 ? 2.695 3.829 -10.769 1.00 81.69 192 PRO A O 1
ATOM 1538 N N . LEU A 1 193 ? 2.716 2.717 -12.733 1.00 77.06 193 LEU A N 1
ATOM 1539 C CA . LEU A 1 193 ? 4.062 2.105 -12.648 1.00 77.06 193 LEU A CA 1
ATOM 1540 C C . LEU A 1 193 ? 5.153 2.999 -12.025 1.00 77.06 193 LEU A C 1
ATOM 1542 O O . LEU A 1 193 ? 6.010 2.526 -11.279 1.00 77.06 193 LEU A O 1
ATOM 1546 N N . ARG A 1 194 ? 5.112 4.308 -12.297 1.00 78.81 194 ARG A N 1
ATOM 1547 C CA . ARG A 1 194 ? 6.054 5.305 -11.753 1.00 78.81 194 ARG A CA 1
ATOM 1548 C C . ARG A 1 194 ? 6.015 5.452 -10.221 1.00 78.81 194 ARG A C 1
ATOM 1550 O O . ARG A 1 194 ? 6.957 5.988 -9.653 1.00 78.81 194 ARG A O 1
ATOM 1557 N N . HIS A 1 195 ? 4.964 4.965 -9.562 1.00 81.38 195 HIS A N 1
ATOM 1558 C CA . HIS A 1 195 ? 4.755 5.037 -8.109 1.00 81.38 195 HIS A CA 1
ATOM 1559 C C . HIS A 1 195 ? 4.905 3.702 -7.397 1.00 81.38 195 HIS A C 1
ATOM 1561 O O . HIS A 1 195 ? 4.732 3.649 -6.182 1.00 81.38 195 HIS A O 1
ATOM 1567 N N . TRP A 1 196 ? 5.203 2.622 -8.119 1.00 84.94 196 TRP A N 1
ATOM 1568 C CA . TRP A 1 196 ? 5.255 1.288 -7.524 1.00 84.94 196 TRP A CA 1
ATOM 1569 C C . TRP A 1 196 ? 6.343 1.152 -6.471 1.00 84.94 196 TRP A C 1
ATOM 1571 O O . TRP A 1 196 ? 6.242 0.289 -5.605 1.00 84.94 196 TRP A O 1
ATOM 1581 N N . ARG A 1 197 ? 7.410 1.951 -6.549 1.00 82.62 197 ARG A N 1
ATOM 1582 C CA . ARG A 1 197 ? 8.595 1.732 -5.725 1.00 82.62 197 ARG A CA 1
ATOM 1583 C C . ARG A 1 197 ? 8.999 2.958 -4.934 1.00 82.62 197 ARG A C 1
ATOM 1585 O O . ARG A 1 197 ? 9.160 4.040 -5.485 1.00 82.62 197 ARG A O 1
ATOM 1592 N N . TYR A 1 198 ? 9.284 2.719 -3.663 1.00 78.62 198 TYR A N 1
ATOM 1593 C CA . TYR A 1 198 ? 9.986 3.626 -2.771 1.00 78.62 198 TYR A CA 1
ATOM 1594 C C . TYR A 1 198 ? 11.288 2.943 -2.354 1.00 78.62 198 TYR A C 1
ATOM 1596 O O . TYR A 1 198 ? 11.283 1.769 -1.996 1.00 78.62 198 TYR A O 1
ATOM 1604 N N . GLN A 1 199 ? 12.429 3.624 -2.502 1.00 77.56 199 GLN A N 1
ATOM 1605 C CA . GLN A 1 199 ? 13.757 3.036 -2.247 1.00 77.56 199 GLN A CA 1
ATOM 1606 C C . GLN A 1 199 ? 13.976 1.663 -2.928 1.00 77.56 199 GLN A C 1
ATOM 1608 O O . GLN A 1 199 ? 14.600 0.764 -2.375 1.00 77.56 199 GLN A O 1
ATOM 1613 N N . ARG A 1 200 ? 13.472 1.505 -4.164 1.00 75.94 200 ARG A N 1
ATOM 1614 C CA . ARG A 1 200 ? 13.518 0.263 -4.972 1.00 75.94 200 ARG A CA 1
ATOM 1615 C C . ARG A 1 200 ? 12.668 -0.906 -4.451 1.00 75.94 200 ARG A C 1
ATOM 1617 O O . ARG A 1 200 ? 12.735 -1.980 -5.045 1.00 75.94 200 ARG A O 1
ATOM 1624 N N . LYS A 1 201 ? 11.830 -0.701 -3.435 1.00 79.81 201 LYS A N 1
ATOM 1625 C CA . LYS A 1 201 ? 10.933 -1.718 -2.873 1.00 79.81 201 LYS A CA 1
ATOM 1626 C C . LYS A 1 201 ? 9.469 -1.359 -3.101 1.00 79.81 201 LYS A C 1
ATOM 1628 O O . LYS A 1 201 ? 9.117 -0.179 -3.129 1.00 79.81 201 LYS A O 1
ATOM 1633 N N . CYS A 1 202 ? 8.629 -2.374 -3.293 1.00 87.50 202 CYS A N 1
ATOM 1634 C CA . CYS A 1 202 ? 7.182 -2.189 -3.251 1.00 87.50 202 CYS A CA 1
ATOM 1635 C C . CYS A 1 202 ? 6.761 -1.887 -1.811 1.00 87.50 202 CYS A C 1
ATOM 1637 O O . CYS A 1 202 ? 7.374 -2.374 -0.865 1.00 87.50 202 CYS A O 1
ATOM 1639 N N . TYR A 1 203 ? 5.736 -1.063 -1.655 1.00 91.62 203 TYR A N 1
ATOM 1640 C CA . TYR A 1 203 ? 5.235 -0.638 -0.352 1.00 91.62 203 TYR A CA 1
ATOM 1641 C C . TYR A 1 203 ? 3.721 -0.816 -0.295 1.00 91.62 203 TYR A C 1
ATOM 1643 O O . TYR A 1 203 ? 3.082 -1.199 -1.279 1.00 91.62 203 TYR A O 1
ATOM 1651 N N . LEU A 1 204 ? 3.152 -0.544 0.872 1.00 95.31 204 LEU A N 1
ATOM 1652 C CA . LEU A 1 204 ? 1.720 -0.626 1.100 1.00 95.31 204 LEU A CA 1
ATOM 1653 C C . LEU A 1 204 ? 1.120 0.769 1.230 1.00 95.31 204 LEU A C 1
ATOM 1655 O O . LEU A 1 204 ? 1.698 1.659 1.855 1.00 95.31 204 LEU A O 1
ATOM 1659 N N . TRP A 1 205 ? -0.066 0.947 0.673 1.00 95.06 205 TRP A N 1
ATOM 1660 C CA . TRP A 1 205 ? -0.854 2.165 0.812 1.00 95.06 205 TRP A CA 1
ATOM 1661 C C . TRP A 1 205 ? -2.280 1.800 1.198 1.00 95.06 205 TRP A C 1
ATOM 1663 O O . TRP A 1 205 ? -2.729 0.684 0.952 1.00 95.06 205 TRP A O 1
ATOM 1673 N N . GLY A 1 206 ? -3.002 2.718 1.829 1.00 94.50 206 GLY A N 1
ATOM 1674 C CA . GLY A 1 206 ? -4.346 2.418 2.293 1.00 94.50 206 GLY A CA 1
ATOM 1675 C C . GLY A 1 206 ? -5.281 3.607 2.363 1.00 94.50 206 GLY A C 1
ATOM 1676 O O . GLY A 1 206 ? -4.884 4.774 2.264 1.00 94.50 206 GLY A O 1
ATOM 1677 N N . ILE A 1 207 ? -6.548 3.258 2.550 1.00 93.25 207 ILE A N 1
ATOM 1678 C CA . ILE A 1 207 ? -7.685 4.162 2.675 1.00 93.25 207 ILE A CA 1
ATOM 1679 C C . ILE A 1 207 ? -8.525 3.775 3.890 1.00 93.25 207 ILE A C 1
ATOM 1681 O O . ILE A 1 207 ? -8.593 2.607 4.274 1.00 93.25 207 ILE A O 1
ATOM 1685 N N . LEU A 1 208 ? -9.200 4.765 4.466 1.00 91.19 208 LEU A N 1
ATOM 1686 C CA . LEU A 1 208 ? -10.190 4.563 5.517 1.00 91.19 208 LEU A CA 1
ATOM 1687 C C . LEU A 1 208 ? -11.579 4.781 4.929 1.00 91.19 208 LEU A C 1
ATOM 1689 O O . LEU A 1 208 ? -11.892 5.866 4.438 1.00 91.19 208 LEU A O 1
ATOM 1693 N N . ARG A 1 209 ? -12.404 3.738 4.979 1.00 86.19 209 ARG A N 1
ATOM 1694 C CA . ARG A 1 209 ? -13.820 3.793 4.639 1.00 86.19 209 ARG A CA 1
ATOM 1695 C C . ARG A 1 209 ? -14.608 3.973 5.925 1.00 86.19 209 ARG A C 1
ATOM 1697 O O . ARG A 1 209 ? -14.609 3.094 6.786 1.00 86.19 209 ARG A O 1
ATOM 1704 N N . GLU A 1 210 ? -15.304 5.097 6.047 1.00 76.75 210 GLU A N 1
ATOM 1705 C CA . GLU A 1 210 ? -16.305 5.242 7.097 1.00 76.75 210 GLU A CA 1
ATOM 1706 C C . GLU A 1 210 ? -17.369 4.165 6.884 1.00 76.75 210 GLU A C 1
ATOM 1708 O O . GLU A 1 210 ? -18.011 4.088 5.832 1.00 76.75 210 GLU A O 1
ATOM 1713 N N . THR A 1 211 ? -17.563 3.308 7.881 1.00 60.59 211 THR A N 1
ATOM 1714 C CA . THR A 1 211 ? -18.811 2.558 7.969 1.00 60.59 211 THR A CA 1
ATOM 1715 C C . THR A 1 211 ? -19.914 3.594 8.097 1.00 60.59 211 THR A C 1
ATOM 1717 O O . THR A 1 211 ? -19.894 4.363 9.059 1.00 60.59 211 THR A O 1
ATOM 1720 N N . GLN A 1 212 ? -20.854 3.629 7.147 1.00 49.41 212 GLN A N 1
ATOM 1721 C CA . GLN A 1 212 ? -22.106 4.356 7.334 1.00 49.41 212 GLN A CA 1
ATOM 1722 C C . GLN A 1 212 ? -22.816 3.743 8.544 1.00 49.41 212 GLN A C 1
ATOM 1724 O O . GLN A 1 212 ? -23.603 2.812 8.421 1.00 49.41 212 GLN A O 1
ATOM 1729 N N . GLN A 1 213 ? -22.480 4.217 9.743 1.00 42.91 213 GLN A N 1
ATOM 1730 C CA . GLN A 1 213 ? -23.384 4.120 10.868 1.00 42.91 213 GLN A CA 1
ATOM 1731 C C . GLN A 1 213 ? -24.596 4.936 10.457 1.00 42.91 213 GLN A C 1
ATOM 1733 O O . GLN A 1 213 ? -24.447 6.118 10.136 1.00 42.91 213 GLN A O 1
ATOM 1738 N N . ASP A 1 214 ? -25.762 4.293 10.435 1.00 33.69 214 ASP A N 1
ATOM 1739 C CA . ASP A 1 214 ? -27.045 4.955 10.262 1.00 33.69 214 ASP A CA 1
ATOM 1740 C C . ASP A 1 214 ? -27.021 6.304 10.981 1.00 33.69 214 ASP A C 1
ATOM 1742 O O . ASP A 1 214 ? -26.890 6.398 12.206 1.00 33.69 214 ASP A O 1
ATOM 1746 N N . SER A 1 215 ? -27.161 7.368 10.200 1.00 34.94 215 SER A N 1
ATOM 1747 C CA . SER A 1 215 ? -27.201 8.764 10.629 1.00 34.94 215 SER A CA 1
ATOM 1748 C C . SER A 1 215 ? -28.440 9.101 11.480 1.00 34.94 215 SER A C 1
ATOM 1750 O O . SER A 1 215 ? -28.795 10.264 11.644 1.00 34.94 215 SER A O 1
ATOM 1752 N N . SER A 1 216 ? -29.067 8.095 12.092 1.00 38.19 216 SER A N 1
ATOM 1753 C CA . SER A 1 216 ? -30.295 8.200 12.880 1.00 38.19 216 SER A CA 1
ATOM 1754 C C . SER A 1 216 ? -30.070 8.280 14.396 1.00 38.19 216 SER A C 1
ATOM 1756 O O . SER A 1 216 ? -31.034 8.466 15.129 1.00 38.19 216 SER A O 1
ATOM 1758 N N . SER A 1 217 ? -28.830 8.197 14.894 1.00 37.75 217 SER A N 1
ATOM 1759 C CA . SER A 1 217 ? -28.576 8.141 16.352 1.00 37.75 217 SER A CA 1
ATOM 1760 C C . SER A 1 217 ? -27.831 9.347 16.940 1.00 37.75 217 SER A C 1
ATOM 1762 O O . SER A 1 217 ? -27.507 9.346 18.125 1.00 37.75 217 SER A O 1
ATOM 1764 N N . ARG A 1 218 ? -27.591 10.420 16.168 1.00 38.22 218 ARG A N 1
ATOM 1765 C CA . ARG A 1 218 ? -27.070 11.702 16.698 1.00 38.22 218 ARG A CA 1
ATOM 1766 C C . ARG A 1 218 ? -28.185 12.708 16.991 1.00 38.22 218 ARG A C 1
ATOM 1768 O O . ARG A 1 218 ? -28.112 13.857 16.575 1.00 38.22 218 ARG A O 1
ATOM 1775 N N . GLN A 1 219 ? -29.200 12.306 17.745 1.00 45.09 219 GLN A N 1
ATOM 1776 C CA . GLN A 1 219 ? -30.032 13.257 18.481 1.00 45.09 219 GLN A CA 1
ATOM 1777 C C . GLN A 1 219 ? -30.493 12.634 19.788 1.00 45.09 219 GLN A C 1
ATOM 1779 O O . GLN A 1 219 ? -31.522 11.981 19.818 1.00 45.09 219 GLN A O 1
ATOM 1784 N N . LEU A 1 220 ? -29.764 12.908 20.869 1.00 34.88 220 LEU A N 1
ATOM 1785 C CA . LEU A 1 220 ? -30.360 13.216 22.166 1.00 34.88 220 LEU A CA 1
ATOM 1786 C C . LEU A 1 220 ? -29.413 14.168 22.904 1.00 34.88 220 LEU A C 1
ATOM 1788 O O . LEU A 1 220 ? -28.500 13.753 23.609 1.00 34.88 220 LEU A O 1
ATOM 1792 N N . VAL A 1 221 ? -29.651 15.468 22.740 1.00 39.25 221 VAL A N 1
ATOM 1793 C CA . VAL A 1 221 ? -29.409 16.414 23.830 1.00 39.25 221 VAL A CA 1
ATOM 1794 C C . VAL A 1 221 ? -30.764 16.621 24.498 1.00 39.25 221 VAL A C 1
ATOM 1796 O O . VAL A 1 221 ? -31.730 16.967 23.817 1.00 39.25 221 VAL A O 1
ATOM 1799 N N . PRO A 1 222 ? -30.841 16.458 25.821 1.00 32.81 222 PRO A N 1
ATOM 1800 C CA . PRO A 1 222 ? -31.480 17.508 26.593 1.00 32.81 222 PRO A CA 1
ATOM 1801 C C . PRO A 1 222 ? -30.586 17.935 27.755 1.00 32.81 222 PRO A C 1
ATOM 1803 O O . PRO A 1 222 ? -30.209 17.151 28.621 1.00 32.81 222 PRO A O 1
ATOM 1806 N N . ASN A 1 223 ? -30.285 19.228 27.778 1.00 31.69 223 ASN A N 1
ATOM 1807 C CA . ASN A 1 223 ? -29.749 19.911 28.940 1.00 31.69 223 ASN A CA 1
ATOM 1808 C C . ASN A 1 223 ? -30.918 20.315 29.853 1.00 31.69 223 ASN A C 1
ATOM 1810 O O . ASN A 1 223 ? -31.813 21.020 29.382 1.00 31.69 223 ASN A O 1
ATOM 1814 N N . ARG A 1 224 ? -30.894 19.916 31.135 1.00 34.59 224 ARG A N 1
ATOM 1815 C CA . ARG A 1 224 ? -31.302 20.758 32.282 1.00 34.59 224 ARG A CA 1
ATOM 1816 C C . ARG A 1 224 ? -31.072 20.057 33.631 1.00 34.59 224 ARG A C 1
ATOM 1818 O O . ARG A 1 224 ? -31.786 19.134 33.991 1.00 34.59 224 ARG A O 1
ATOM 1825 N N . ASN A 1 225 ? -30.094 20.584 34.367 1.00 34.88 225 ASN A N 1
ATOM 1826 C CA . ASN A 1 225 ? -30.042 20.818 35.817 1.00 34.88 225 ASN A CA 1
ATOM 1827 C C . ASN A 1 225 ? -30.848 19.894 36.757 1.00 34.88 225 ASN A C 1
ATOM 1829 O O . ASN A 1 225 ? -32.046 20.121 36.943 1.00 34.88 225 ASN A O 1
ATOM 1833 N N . GLN A 1 226 ? -30.139 19.003 37.470 1.00 32.91 226 GLN A N 1
ATOM 1834 C CA . GLN A 1 226 ? -30.298 18.710 38.912 1.00 32.91 226 GLN A CA 1
ATOM 1835 C C . GLN A 1 226 ? -29.265 17.655 39.377 1.00 32.91 226 GLN A C 1
ATOM 1837 O O . GLN A 1 226 ? -29.277 16.520 38.916 1.00 32.91 226 GLN A O 1
ATOM 1842 N N . THR A 1 227 ? -28.373 18.031 40.295 1.00 30.17 227 THR A N 1
ATOM 1843 C CA . THR A 1 227 ? -27.752 17.139 41.301 1.00 30.17 227 THR A CA 1
ATOM 1844 C C . THR A 1 227 ? -28.614 17.212 42.582 1.00 30.17 227 THR A C 1
ATOM 1846 O O . THR A 1 227 ? -29.317 18.220 42.719 1.00 30.17 227 THR A O 1
ATOM 1849 N N . PRO A 1 228 ? -28.613 16.222 43.514 1.00 40.31 228 PRO A N 1
ATOM 1850 C CA . PRO A 1 228 ? -27.420 15.503 43.982 1.00 40.31 228 PRO A CA 1
ATOM 1851 C C . PRO A 1 228 ? -27.550 13.998 44.338 1.00 40.31 228 PRO A C 1
ATOM 1853 O O . PRO A 1 228 ? -28.632 13.425 44.405 1.00 40.31 228 PRO A O 1
ATOM 1856 N N . ASP A 1 229 ? -26.362 13.445 44.615 1.00 29.77 229 ASP A N 1
ATOM 1857 C CA . ASP A 1 229 ? -26.003 12.305 45.477 1.00 29.77 229 ASP A CA 1
ATOM 1858 C C . ASP A 1 229 ? -25.869 10.863 44.929 1.00 29.77 229 ASP A C 1
ATOM 1860 O O . ASP A 1 229 ? -26.828 10.146 44.668 1.00 29.77 229 ASP A O 1
ATOM 1864 N N . ASN A 1 230 ? -24.586 10.455 44.868 1.00 31.81 230 ASN A N 1
ATOM 1865 C CA . ASN A 1 230 ? -23.953 9.196 45.301 1.00 31.81 230 ASN A CA 1
ATOM 1866 C C . ASN A 1 230 ? -24.647 7.846 45.047 1.00 31.81 230 ASN A C 1
ATOM 1868 O O . ASN A 1 230 ? -25.568 7.512 45.774 1.00 31.81 230 ASN A O 1
ATOM 1872 N N . VAL A 1 231 ? -24.016 6.982 44.229 1.00 30.95 231 VAL A N 1
ATOM 1873 C CA . VAL A 1 231 ? -23.539 5.631 44.626 1.00 30.95 231 VAL A CA 1
ATOM 1874 C C . VAL A 1 231 ? -22.373 5.217 43.707 1.00 30.95 231 VAL A C 1
ATOM 1876 O O . VAL A 1 231 ? -22.495 5.199 42.484 1.00 30.95 231 VAL A O 1
ATOM 1879 N N . LEU A 1 232 ? -21.238 4.866 44.318 1.00 37.81 232 LEU A N 1
ATOM 1880 C CA . LEU A 1 232 ? -20.112 4.154 43.710 1.00 37.81 232 LEU A CA 1
ATOM 1881 C C . LEU A 1 232 ? -20.548 2.758 43.235 1.00 37.81 232 LEU A C 1
ATOM 1883 O O . LEU A 1 232 ? -20.921 1.924 44.055 1.00 37.81 232 LEU A O 1
ATOM 1887 N N . ALA A 1 233 ? -20.411 2.470 41.942 1.00 31.58 233 ALA A N 1
ATOM 1888 C CA . ALA A 1 233 ? -20.315 1.102 41.439 1.00 31.58 233 ALA A CA 1
ATOM 1889 C C . ALA A 1 233 ? -19.342 1.076 40.254 1.00 31.58 233 ALA A C 1
ATOM 1891 O O . ALA A 1 233 ? -19.638 1.567 39.163 1.00 31.58 233 ALA A O 1
ATOM 1892 N N . ALA A 1 234 ? -18.145 0.549 40.507 1.00 33.59 234 ALA A N 1
ATOM 1893 C CA . ALA A 1 234 ? -17.146 0.265 39.490 1.00 33.59 234 ALA A CA 1
ATOM 1894 C C . ALA A 1 234 ? -17.715 -0.734 38.467 1.00 33.59 234 ALA A C 1
ATOM 1896 O O . ALA A 1 234 ? -18.339 -1.727 38.836 1.00 33.59 234 ALA A O 1
ATOM 1897 N N . ARG A 1 235 ? -17.522 -0.446 37.177 1.00 36.25 235 ARG A N 1
ATOM 1898 C CA . ARG A 1 235 ? -17.859 -1.341 36.066 1.00 36.25 235 ARG A CA 1
ATOM 1899 C C . ARG A 1 235 ? -16.721 -2.348 35.880 1.00 36.25 235 ARG A C 1
ATOM 1901 O O . ARG A 1 235 ? -15.589 -1.939 35.635 1.00 36.25 235 ARG A O 1
ATOM 1908 N N . ASP A 1 236 ? -17.039 -3.634 36.000 1.00 41.00 236 ASP A N 1
ATOM 1909 C CA . ASP A 1 236 ? -16.117 -4.755 35.791 1.00 41.00 236 ASP A CA 1
ATOM 1910 C C . ASP A 1 236 ? -15.805 -4.964 34.290 1.00 41.00 236 ASP A C 1
ATOM 1912 O O . ASP A 1 236 ? -16.726 -5.246 33.519 1.00 41.00 236 ASP A O 1
ATOM 1916 N N . PRO A 1 237 ? -14.531 -4.917 33.849 1.00 39.59 237 PRO A N 1
ATOM 1917 C CA . PRO A 1 237 ? -14.130 -5.111 32.444 1.00 39.59 237 PRO A CA 1
ATOM 1918 C C . PRO A 1 237 ? -14.254 -6.556 31.927 1.00 39.59 237 PRO A C 1
ATOM 1920 O O . PRO A 1 237 ? -13.943 -6.838 30.772 1.00 39.59 237 PRO A O 1
ATOM 1923 N N . VAL A 1 238 ? -14.663 -7.499 32.778 1.00 41.72 238 VAL A N 1
ATOM 1924 C CA . VAL A 1 238 ? -14.679 -8.938 32.463 1.00 41.72 238 VAL A CA 1
ATOM 1925 C C . VAL A 1 238 ? -15.932 -9.340 31.671 1.00 41.72 238 VAL A C 1
ATOM 1927 O O . VAL A 1 238 ? -15.915 -10.336 30.948 1.00 41.72 238 VAL A O 1
ATOM 1930 N N . ASN A 1 239 ? -17.010 -8.552 31.741 1.00 42.47 239 ASN A N 1
ATOM 1931 C CA . ASN A 1 239 ? -18.296 -8.941 31.161 1.00 42.47 239 ASN A CA 1
ATOM 1932 C C . ASN A 1 239 ? -18.384 -8.699 29.639 1.00 42.47 239 ASN A C 1
ATOM 1934 O O . ASN A 1 239 ? -19.009 -9.486 28.931 1.00 42.47 239 ASN A O 1
ATOM 1938 N N . ASP A 1 240 ? -17.699 -7.680 29.109 1.00 45.25 240 ASP A N 1
ATOM 1939 C CA . ASP A 1 240 ? -17.769 -7.328 27.679 1.00 45.25 240 ASP A CA 1
ATOM 1940 C C . ASP A 1 240 ? -17.039 -8.345 26.784 1.00 45.25 240 ASP A C 1
ATOM 1942 O O . ASP A 1 240 ? -17.489 -8.661 25.678 1.00 45.25 240 ASP A O 1
ATOM 1946 N N . ALA A 1 241 ? -15.953 -8.945 27.285 1.00 40.81 241 ALA A N 1
ATOM 1947 C CA . ALA A 1 241 ? -15.253 -10.024 26.589 1.00 40.81 241 ALA A CA 1
ATOM 1948 C C . ALA A 1 241 ? -16.098 -11.311 26.524 1.00 40.81 241 ALA A C 1
ATOM 1950 O O . ALA A 1 241 ? -16.070 -12.025 25.520 1.00 40.81 241 ALA A O 1
ATOM 1951 N N . GLN A 1 242 ? -16.890 -11.592 27.563 1.00 46.31 242 GLN A N 1
ATOM 1952 C CA . GLN A 1 242 ? -17.750 -12.775 27.608 1.00 46.31 242 GLN A CA 1
ATOM 1953 C C . GLN A 1 242 ? -18.938 -12.652 26.641 1.00 46.31 242 GLN A C 1
ATOM 1955 O O . GLN A 1 242 ? -19.263 -13.615 25.945 1.00 46.31 242 GLN A O 1
ATOM 1960 N N . VAL A 1 243 ? -19.518 -11.452 26.519 1.00 49.72 243 VAL A N 1
ATOM 1961 C CA . VAL A 1 243 ? -20.593 -11.154 25.556 1.00 49.72 243 VAL A CA 1
ATOM 1962 C C . VAL A 1 243 ? -20.104 -11.310 24.109 1.00 49.72 243 VAL A C 1
ATOM 1964 O O . VAL A 1 243 ? -20.780 -11.941 23.295 1.00 49.72 243 VAL A O 1
ATOM 1967 N N . MET A 1 244 ? -18.893 -10.833 23.795 1.00 45.06 244 MET A N 1
ATOM 1968 C CA . MET A 1 244 ? -18.262 -11.028 22.478 1.00 45.06 244 MET A CA 1
ATOM 1969 C C . MET A 1 244 ? -18.019 -12.514 22.153 1.00 45.06 244 MET A C 1
ATOM 1971 O O . MET A 1 244 ? -18.264 -12.959 21.029 1.00 45.06 244 MET A O 1
ATOM 1975 N N . ILE A 1 245 ? -17.566 -13.309 23.129 1.00 52.97 245 ILE A N 1
ATOM 1976 C CA . ILE A 1 245 ? -17.318 -14.749 22.941 1.00 52.97 245 ILE A CA 1
ATOM 1977 C C . ILE A 1 245 ? -18.628 -15.522 22.715 1.00 52.97 245 ILE A C 1
ATOM 1979 O O . ILE A 1 245 ? -18.663 -16.440 21.885 1.00 52.97 245 ILE A O 1
ATOM 1983 N N . ASP A 1 246 ? -19.708 -15.158 23.409 1.00 51.75 246 ASP A N 1
ATOM 1984 C CA . ASP A 1 246 ? -21.002 -15.832 23.273 1.00 51.75 246 ASP A CA 1
ATOM 1985 C C . ASP A 1 246 ? -21.707 -15.501 21.946 1.00 51.75 246 ASP A C 1
ATOM 1987 O O . ASP A 1 246 ? -22.273 -16.403 21.317 1.00 51.75 246 ASP A O 1
ATOM 1991 N N . GLU A 1 247 ? -21.578 -14.276 21.431 1.00 52.34 247 GLU A N 1
ATOM 1992 C CA . GLU A 1 247 ? -22.075 -13.905 20.095 1.00 52.34 247 GLU A CA 1
ATOM 1993 C C . GLU A 1 247 ? -21.302 -14.622 18.965 1.00 52.34 247 GLU A C 1
ATOM 1995 O O . GLU A 1 247 ? -21.905 -15.178 18.038 1.00 52.34 247 GLU A O 1
ATOM 2000 N N . LEU A 1 248 ? -19.974 -14.768 19.091 1.00 46.16 248 LEU A N 1
ATOM 2001 C CA . LEU A 1 248 ? -19.160 -15.557 18.150 1.00 46.16 248 LEU A CA 1
ATOM 2002 C C . LEU A 1 248 ? -19.519 -17.056 18.157 1.00 46.16 248 LEU A C 1
ATOM 2004 O O . LEU A 1 248 ? -19.447 -17.733 17.122 1.00 46.16 248 LEU A O 1
ATOM 2008 N N . ARG A 1 249 ? -19.942 -17.602 19.306 1.00 50.00 249 ARG A N 1
ATOM 2009 C CA . ARG A 1 249 ? -20.422 -18.992 19.416 1.00 50.00 249 ARG A CA 1
ATOM 2010 C C . ARG A 1 249 ? -21.818 -19.180 18.822 1.00 50.00 249 ARG A C 1
ATOM 2012 O O . ARG A 1 249 ? -22.068 -20.226 18.215 1.00 50.00 249 ARG A O 1
ATOM 2019 N N . ARG A 1 250 ? -22.706 -18.186 18.929 1.00 53.12 250 ARG A N 1
ATOM 2020 C CA . ARG A 1 250 ? -24.047 -18.214 18.311 1.00 53.12 250 ARG A CA 1
ATOM 2021 C C . ARG A 1 250 ? -23.970 -18.198 16.781 1.00 53.12 250 ARG A C 1
ATOM 2023 O O . ARG A 1 250 ? -24.649 -19.003 16.143 1.00 53.12 250 ARG A O 1
ATOM 2030 N N . GLY A 1 251 ? -23.060 -17.415 16.193 1.00 42.09 251 GLY A N 1
ATOM 2031 C CA . GLY A 1 251 ? -22.838 -17.380 14.738 1.00 42.09 251 GLY A CA 1
ATOM 2032 C C . GLY A 1 251 ? -22.292 -18.688 14.136 1.00 42.09 251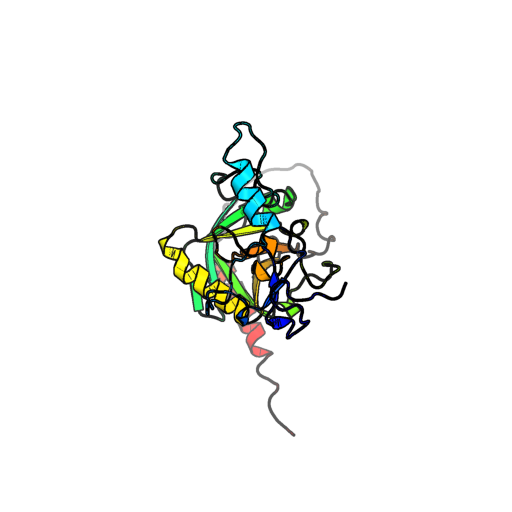 GLY A C 1
ATOM 2033 O O . GLY A 1 251 ? -22.628 -19.050 13.006 1.00 42.09 251 GLY A O 1
ATOM 2034 N N . LYS A 1 252 ? -21.506 -19.467 14.898 1.00 46.94 252 LYS A N 1
ATOM 2035 C CA . LYS A 1 252 ? -20.950 -20.760 14.443 1.00 46.94 252 LYS A CA 1
ATOM 2036 C C . LYS A 1 252 ? -21.975 -21.899 14.372 1.00 46.94 252 LYS A C 1
ATOM 2038 O O . LYS A 1 252 ? -21.736 -22.869 13.653 1.00 46.94 252 LYS A O 1
ATOM 2043 N N . ARG A 1 253 ? -23.113 -21.803 15.073 1.00 42.44 253 ARG A N 1
ATOM 2044 C CA . ARG A 1 253 ? -24.186 -22.819 15.012 1.00 42.44 253 ARG A CA 1
ATOM 2045 C C . ARG A 1 253 ? -25.016 -22.741 13.729 1.00 42.44 253 ARG A C 1
ATOM 2047 O O . ARG A 1 253 ? -25.528 -23.768 13.300 1.00 42.44 253 ARG A O 1
ATOM 2054 N N . ILE A 1 254 ? -25.092 -21.574 13.087 1.00 44.12 254 ILE A N 1
ATOM 2055 C CA . ILE A 1 254 ? -25.930 -21.371 11.892 1.00 44.12 254 ILE A CA 1
ATOM 2056 C C . ILE A 1 254 ? -25.262 -21.940 10.625 1.00 44.12 254 ILE A C 1
ATOM 2058 O O . ILE A 1 254 ? -25.948 -22.411 9.726 1.00 44.12 254 ILE A O 1
ATOM 2062 N N . ARG A 1 255 ? -23.923 -22.009 10.565 1.00 44.72 255 ARG A N 1
ATOM 2063 C CA . ARG A 1 255 ? -23.189 -22.486 9.370 1.00 44.72 255 ARG A CA 1
ATOM 2064 C C . ARG A 1 255 ? -22.965 -24.003 9.289 1.00 44.72 255 ARG A C 1
ATOM 2066 O O . ARG A 1 255 ? -22.330 -24.463 8.349 1.00 44.72 255 ARG A O 1
ATOM 2073 N N . LYS A 1 256 ? -23.447 -24.793 10.256 1.00 40.66 256 LYS A N 1
ATOM 2074 C CA . LYS A 1 256 ? -23.218 -26.255 10.294 1.00 40.66 256 LYS A CA 1
ATOM 2075 C C . LYS A 1 256 ? -24.415 -27.110 9.860 1.00 40.66 256 LYS A C 1
ATOM 2077 O O . LYS A 1 256 ? -24.369 -28.322 10.033 1.00 40.66 256 LYS A O 1
ATOM 2082 N N . ALA A 1 257 ? -25.454 -26.506 9.282 1.00 41.28 257 ALA A N 1
ATOM 2083 C CA . ALA A 1 257 ? -26.668 -27.206 8.866 1.00 41.28 257 ALA A CA 1
ATOM 2084 C C . ALA A 1 257 ? -27.026 -26.974 7.387 1.00 41.28 257 ALA A C 1
ATOM 2086 O O . ALA A 1 257 ? -28.158 -26.631 7.091 1.00 41.28 257 ALA A O 1
ATOM 2087 N N . THR A 1 258 ? -26.089 -27.184 6.460 1.00 47.28 258 THR A N 1
ATOM 2088 C CA . THR A 1 258 ? -26.405 -27.482 5.047 1.00 47.28 258 THR A CA 1
ATOM 2089 C C . THR A 1 258 ? -25.283 -28.314 4.423 1.00 47.28 258 THR A C 1
ATOM 2091 O O . THR A 1 258 ? -24.409 -27.823 3.719 1.00 47.28 258 THR A O 1
ATOM 2094 N N . ALA A 1 259 ? -25.302 -29.612 4.712 1.00 39.72 259 ALA A N 1
ATOM 2095 C CA . ALA A 1 259 ? -24.637 -30.631 3.912 1.00 39.72 259 ALA A CA 1
ATOM 2096 C C . ALA A 1 259 ? -25.452 -31.922 4.034 1.00 39.72 259 ALA A C 1
ATOM 2098 O O . ALA A 1 259 ? -25.375 -32.580 5.069 1.00 39.72 259 ALA A O 1
ATOM 2099 N N . SER A 1 260 ? -26.274 -32.225 3.019 1.00 37.38 260 SER A N 1
ATOM 2100 C CA . SER A 1 260 ? -26.659 -33.580 2.574 1.00 37.38 260 SER A CA 1
ATOM 2101 C C . SER A 1 260 ? -27.828 -33.532 1.573 1.00 37.38 260 SER A C 1
ATOM 2103 O O . SER A 1 260 ? -28.864 -32.959 1.908 1.00 37.38 260 SER A O 1
ATOM 2105 N N . ARG A 1 261 ? -27.639 -34.251 0.447 1.00 39.66 261 ARG A N 1
ATOM 2106 C CA . ARG A 1 261 ? -28.608 -34.761 -0.556 1.00 39.66 261 ARG A CA 1
ATOM 2107 C C . ARG A 1 261 ? -29.193 -33.728 -1.533 1.00 39.66 261 ARG A C 1
ATOM 2109 O O . ARG A 1 261 ? -29.673 -32.692 -1.097 1.00 39.66 261 ARG A O 1
ATOM 2116 N N . ASP A 1 262 ? -29.143 -33.913 -2.852 1.00 36.16 262 ASP A N 1
ATOM 2117 C CA . ASP A 1 262 ? -29.048 -35.128 -3.691 1.00 36.16 262 ASP A CA 1
ATOM 2118 C C . ASP A 1 262 ? -27.902 -35.099 -4.719 1.00 36.16 262 ASP A C 1
ATOM 2120 O O . ASP A 1 262 ? -27.512 -33.990 -5.152 1.00 36.16 262 ASP A O 1
#

Radius of gyration: 25.49 Å; chains: 1; bounding box: 60×61×81 Å

Sequence (262 aa):
ALKICLNCGDKGFSNAFIHCIGCLEVVVHRYCLDKVTFTEFVPWLCDDCKENEITRTTNSDAVQPVTDLVQHSHVVDDPIWRGCYNIWNKKYNLDGVVAHLSDKASPNVAETAKLLPLHLHFEMVSKDDVWPMYFNKPEANVDDIKLFFFPSEERHQDEFDSMVQDMVGGENALRALTPYGELLVFTSTELPLRHWRYQRKCYLWGILRETQQDSSSRQLVPNRNQTPDNVLAARDPVNDAQVMIDELRRGKRIRKATASRD

Organism: Solanum lycopersicum (NCBI:txid4081)

InterPro domains:
  IPR011011 Zinc finger, FYVE/PHD-type [SSF57903] (3-56)
  IPR013083 Zinc finger, RING/FYVE/PHD-type [G3DSA:3.30.40.10] (1-73)
  IPR019786 Zinc finger, PHD-type, conserved site [PS01359] (5-49)
  IPR049914 PHD finger-containing protein 1-3/5-6 [PTHR33304] (76-229)
  IPR056280 AIPP2-like, SPOC-like domain [PF23121] (81-207)